Protein AF-0000000080715438 (afdb_homodimer)

Secondary structure (DSSP, 8-state):
---------------HHHHHHHHHHHHHHTT----TTGGG--GGG--EEEEEEEEGGG---HHHHHHHHHHHHHHHHHHHHHH-HHHHHHHHHTT--EEEEEES-HHHHHHHHHHHHHTT--EEEEE--SSSSSPTT-EEEEEEEEEEGGGGTTTTTTSEE-/---------------HHHHHHHHHHHHHHTT----TTGGG--GGG--EEEEEEEEGGG---HHHHHHHHHHHHHHHHHHHHHH-HHHHHHHHHTT--EEEEEES-HHHHHHHHHHHHHTT--EEEEE--SSSSSPTT-EEEEEEEEEEGGGGTTTTTTSEE-

Structure (mmCIF, N/CA/C/O backbone):
data_AF-0000000080715438-model_v1
#
loop_
_entity.id
_entity.type
_entity.pdbx_description
1 polymer 'peptidyl-tRNA hydrolase'
#
loop_
_atom_site.group_PDB
_atom_site.id
_atom_site.type_symbol
_atom_site.label_atom_id
_atom_site.label_alt_id
_atom_site.label_comp_id
_atom_site.label_asym_id
_atom_site.label_entity_id
_atom_site.label_seq_id
_atom_site.pdbx_PDB_ins_code
_atom_site.Cartn_x
_atom_site.Cartn_y
_atom_site.Cartn_z
_atom_site.occupancy
_atom_site.B_iso_or_equiv
_atom_site.auth_seq_id
_atom_site.auth_comp_id
_atom_site.auth_asym_id
_atom_site.auth_atom_id
_atom_site.pdbx_PDB_model_num
ATOM 1 N N . MET A 1 1 ? -55.75 -12.586 24.75 1 29.94 1 MET A N 1
ATOM 2 C CA . MET A 1 1 ? -54.656 -11.672 25.047 1 29.94 1 MET A CA 1
ATOM 3 C C . MET A 1 1 ? -53.312 -12.227 24.516 1 29.94 1 MET A C 1
ATOM 5 O O . MET A 1 1 ? -52.719 -13.086 25.156 1 29.94 1 MET A O 1
ATOM 9 N N . HIS A 1 2 ? -53.156 -12.477 23.172 1 33.38 2 HIS A N 1
ATOM 10 C CA . HIS A 1 2 ? -52.156 -13.148 22.359 1 33.38 2 HIS A CA 1
ATOM 11 C C . HIS A 1 2 ? -50.844 -12.367 22.359 1 33.38 2 HIS A C 1
ATOM 13 O O . HIS A 1 2 ? -50.812 -11.203 21.969 1 33.38 2 HIS A O 1
ATOM 19 N N . TRP A 1 3 ? -49.906 -12.664 23.359 1 32.22 3 TRP A N 1
ATOM 20 C CA . TRP A 1 3 ? -48.594 -12.117 23.609 1 32.22 3 TRP A CA 1
ATOM 21 C C . TRP A 1 3 ? -47.656 -12.352 22.422 1 32.22 3 TRP A C 1
ATOM 23 O O . TRP A 1 3 ? -47.406 -13.5 22.031 1 32.22 3 TRP A O 1
ATOM 33 N N . LEU A 1 4 ? -47.688 -11.477 21.391 1 32.38 4 LEU A N 1
ATOM 34 C CA . LEU A 1 4 ? -46.75 -11.453 20.266 1 32.38 4 LEU A CA 1
ATOM 35 C C . LEU A 1 4 ? -45.312 -11.406 20.75 1 32.38 4 LEU A C 1
ATOM 37 O O . LEU A 1 4 ? -44.906 -10.461 21.438 1 32.38 4 LEU A O 1
ATOM 41 N N . SER A 1 5 ? -44.625 -12.594 20.938 1 29.14 5 SER A N 1
ATOM 42 C CA . SER A 1 5 ? -43.25 -12.836 21.312 1 29.14 5 SER A CA 1
ATOM 43 C C . SER A 1 5 ? -42.281 -12.211 20.312 1 29.14 5 SER A C 1
ATOM 45 O O . SER A 1 5 ? -42.344 -12.508 19.125 1 29.14 5 SER A O 1
ATOM 47 N N . SER A 1 6 ? -41.906 -10.953 20.5 1 30.92 6 SER A N 1
ATOM 48 C CA . SER A 1 6 ? -40.875 -10.195 19.766 1 30.92 6 SER A CA 1
ATOM 49 C C . SER A 1 6 ? -39.531 -10.914 19.766 1 30.92 6 SER A C 1
ATOM 51 O O . SER A 1 6 ? -38.938 -11.109 20.828 1 30.92 6 SER A O 1
ATOM 53 N N . ARG A 1 7 ? -39.344 -11.938 18.953 1 31.66 7 ARG A N 1
ATOM 54 C CA . ARG A 1 7 ? -38.062 -12.609 18.734 1 31.66 7 ARG A CA 1
ATOM 55 C C . ARG A 1 7 ? -36.969 -11.602 18.422 1 31.66 7 ARG A C 1
ATOM 57 O O . ARG A 1 7 ? -37 -10.938 17.391 1 31.66 7 ARG A O 1
ATOM 64 N N . ARG A 1 8 ? -36.156 -11.109 19.438 1 27.83 8 ARG A N 1
ATOM 65 C CA . ARG A 1 8 ? -34.906 -10.375 19.359 1 27.83 8 ARG A CA 1
ATOM 66 C C . ARG A 1 8 ? -33.875 -11.125 18.516 1 27.83 8 ARG A C 1
ATOM 68 O O . ARG A 1 8 ? -33.5 -12.25 18.844 1 27.83 8 ARG A O 1
ATOM 75 N N . ARG A 1 9 ? -33.781 -10.852 17.25 1 27.91 9 ARG A N 1
ATOM 76 C CA . ARG A 1 9 ? -32.75 -11.352 16.359 1 27.91 9 ARG A CA 1
ATOM 77 C C . ARG A 1 9 ? -31.359 -11.195 17.016 1 27.91 9 ARG A C 1
ATOM 79 O O . ARG A 1 9 ? -30.906 -10.078 17.266 1 27.91 9 ARG A O 1
ATOM 86 N N . ARG A 1 10 ? -30.781 -12.219 17.688 1 28.59 10 ARG A N 1
ATOM 87 C CA . ARG A 1 10 ? -29.453 -12.391 18.281 1 28.59 10 ARG A CA 1
ATOM 88 C C . ARG A 1 10 ? -28.375 -11.977 17.297 1 28.59 10 ARG A C 1
ATOM 90 O O . ARG A 1 10 ? -28.312 -12.484 16.172 1 28.59 10 ARG A O 1
ATOM 97 N N . ARG A 1 11 ? -27.75 -10.844 17.562 1 35.19 11 ARG A N 1
ATOM 98 C CA . ARG A 1 11 ? -26.547 -10.383 16.875 1 35.19 11 ARG A CA 1
ATOM 99 C C . ARG A 1 11 ? -25.531 -11.508 16.734 1 35.19 11 ARG A C 1
ATOM 101 O O . ARG A 1 11 ? -25.172 -12.156 17.719 1 35.19 11 ARG A O 1
ATOM 108 N N . GLU A 1 12 ? -25.375 -12.156 15.641 1 31.77 12 GLU A N 1
ATOM 109 C CA . GLU A 1 12 ? -24.391 -13.219 15.398 1 31.77 12 GLU A CA 1
ATOM 110 C C . GLU A 1 12 ? -23.031 -12.844 15.969 1 31.77 12 GLU A C 1
ATOM 112 O O . GLU A 1 12 ? -22.609 -11.688 15.906 1 31.77 12 GLU A O 1
ATOM 117 N N . PRO A 1 13 ? -22.359 -13.656 16.828 1 32.81 13 PRO A N 1
ATOM 118 C CA . PRO A 1 13 ? -21.047 -13.453 17.438 1 32.81 13 PRO A CA 1
ATOM 119 C C . PRO A 1 13 ? -19.969 -13.125 16.422 1 32.81 13 PRO A C 1
ATOM 121 O O . PRO A 1 13 ? -19.797 -13.852 15.445 1 32.81 13 PRO A O 1
ATOM 124 N N . VAL A 1 14 ? -19.609 -11.906 16.281 1 38.59 14 VAL A N 1
ATOM 125 C CA . VAL A 1 14 ? -18.406 -11.5 15.57 1 38.59 14 VAL A CA 1
ATOM 126 C C . VAL A 1 14 ? -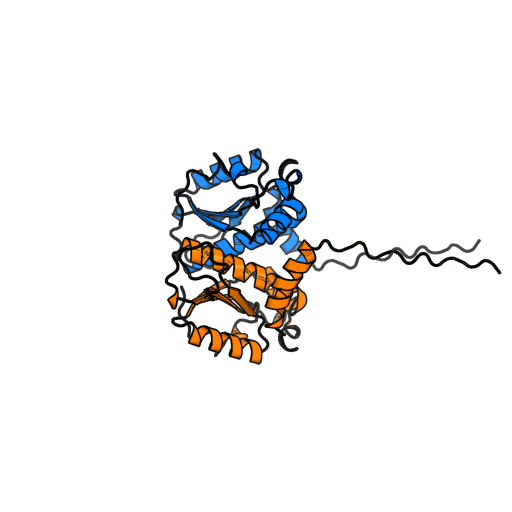17.219 -12.352 16.031 1 38.59 14 VAL A C 1
ATOM 128 O O . VAL A 1 14 ? -17 -12.523 17.219 1 38.59 14 VAL A O 1
ATOM 131 N N . SER A 1 15 ? -16.766 -13.141 15.164 1 36.66 15 SER A N 1
ATOM 132 C CA . SER A 1 15 ? -15.711 -14.07 15.57 1 36.66 15 SER A CA 1
ATOM 133 C C . SER A 1 15 ? -14.586 -13.336 16.281 1 36.66 15 SER A C 1
ATOM 135 O O . SER A 1 15 ? -14.375 -12.141 16.078 1 36.66 15 SER A O 1
ATOM 137 N N . ARG A 1 16 ? -13.906 -13.914 17.281 1 38.22 16 ARG A N 1
ATOM 138 C CA . ARG A 1 16 ? -12.828 -13.445 18.141 1 38.22 16 ARG A CA 1
ATOM 139 C C . ARG A 1 16 ? -11.75 -12.734 17.328 1 38.22 16 ARG A C 1
ATOM 141 O O . ARG A 1 16 ? -11.195 -11.719 17.781 1 38.22 16 ARG A O 1
ATOM 148 N N . GLY A 1 17 ? -11.336 -13.352 16.25 1 35.72 17 GLY A N 1
ATOM 149 C CA . GLY A 1 17 ? -10.336 -12.812 15.359 1 35.72 17 GLY A CA 1
ATOM 150 C C . GLY A 1 17 ? -10.727 -11.469 14.766 1 35.72 17 GLY A C 1
ATOM 151 O O . GLY A 1 17 ? -9.867 -10.609 14.531 1 35.72 17 GLY A O 1
ATOM 152 N N . ASP A 1 18 ? -11.977 -11.297 14.453 1 41.12 18 ASP A N 1
ATOM 153 C CA . ASP A 1 18 ? -12.484 -9.992 14.047 1 41.12 18 ASP A CA 1
ATOM 154 C C . ASP A 1 18 ? -12.312 -8.961 15.164 1 41.12 18 ASP A C 1
ATOM 156 O O . ASP A 1 18 ? -12.055 -7.785 14.906 1 41.12 18 ASP A O 1
ATOM 160 N N . ALA A 1 19 ? -12.445 -9.516 16.328 1 42.78 19 ALA A N 1
ATOM 161 C CA . ALA A 1 19 ? -12.367 -8.672 17.516 1 42.78 19 ALA A CA 1
ATOM 162 C C . ALA A 1 19 ? -10.938 -8.188 17.75 1 42.78 19 ALA A C 1
ATOM 164 O O . ALA A 1 19 ? -10.711 -7.016 18.062 1 42.78 19 ALA A O 1
ATOM 165 N N . GLU A 1 20 ? -10.078 -9.094 17.641 1 39.47 20 GLU A N 1
ATOM 166 C CA . GLU A 1 20 ? -8.688 -8.758 17.906 1 39.47 20 GLU A CA 1
ATOM 167 C C . GLU A 1 20 ? -8.109 -7.867 16.812 1 39.47 20 GLU A C 1
ATOM 169 O O . GLU A 1 20 ? -7.336 -6.953 17.078 1 39.47 20 GLU A O 1
ATOM 174 N N . PHE A 1 21 ? -8.32 -8.211 15.641 1 40.84 21 PHE A N 1
ATOM 175 C CA . PHE A 1 21 ? -7.969 -7.332 14.523 1 40.84 21 PHE A CA 1
ATOM 176 C C . PHE A 1 21 ? -8.656 -5.98 14.672 1 40.84 21 PHE A C 1
ATOM 178 O O . PHE A 1 21 ? -8.039 -4.938 14.453 1 40.84 21 PHE A O 1
ATOM 185 N N . GLU A 1 22 ? -9.859 -5.977 14.953 1 43.41 22 GLU A N 1
ATOM 186 C CA . GLU A 1 22 ? -10.547 -4.75 15.344 1 43.41 22 GLU A CA 1
ATOM 187 C C . GLU A 1 22 ? -9.852 -4.074 16.516 1 43.41 22 GLU A C 1
ATOM 189 O O . GLU A 1 22 ? -9.75 -2.846 16.562 1 43.41 22 GLU A O 1
ATOM 194 N N . GLU A 1 23 ? -9.438 -4.926 17.344 1 43.34 23 GLU A N 1
ATOM 195 C CA . GLU A 1 23 ? -8.781 -4.363 18.531 1 43.34 23 GLU A CA 1
ATOM 196 C C . GLU A 1 23 ? -7.426 -3.764 18.172 1 43.34 23 GLU A C 1
ATOM 198 O O . GLU A 1 23 ? -7.059 -2.699 18.672 1 43.34 23 GLU A O 1
ATOM 203 N N . GLU A 1 24 ? -6.609 -4.559 17.5 1 43.91 24 GLU A N 1
ATOM 204 C CA . GLU A 1 24 ? -5.324 -4.008 17.094 1 43.91 24 GLU A CA 1
ATOM 205 C C . GLU A 1 24 ? -5.508 -2.797 16.172 1 43.91 24 GLU A C 1
ATOM 207 O O . GLU A 1 24 ? -4.777 -1.812 16.281 1 43.91 24 GLU A O 1
ATOM 212 N N . PHE A 1 25 ? -6.383 -3.029 15.242 1 46.03 25 PHE A N 1
ATOM 213 C CA . PHE A 1 25 ? -6.824 -1.857 14.5 1 46.03 25 PHE A CA 1
ATOM 214 C C . PHE A 1 25 ? -7.426 -0.816 15.43 1 46.03 25 PHE A C 1
ATOM 216 O O . PHE A 1 25 ? -7.223 0.385 15.242 1 46.03 25 PHE A O 1
ATOM 223 N N . GLU A 1 26 ? -8.266 -1.214 16.234 1 43.88 26 GLU A N 1
ATOM 224 C CA . GLU A 1 26 ? -8.852 -0.304 17.203 1 43.88 26 GLU A CA 1
ATOM 225 C C . GLU A 1 26 ? -7.766 0.406 18.016 1 43.88 26 GLU A C 1
ATOM 227 O O . GLU A 1 26 ? -7.875 1.602 18.297 1 43.88 26 GLU A O 1
ATOM 232 N N . GLU A 1 27 ? -6.973 -0.318 18.531 1 42.47 27 GLU A N 1
ATOM 233 C CA . GLU A 1 27 ? -5.895 0.29 19.312 1 42.47 27 GLU A CA 1
ATOM 234 C C . GLU A 1 27 ? -5.035 1.203 18.438 1 42.47 27 GLU A C 1
ATOM 236 O O . GLU A 1 27 ? -4.633 2.283 18.875 1 42.47 27 GLU A O 1
ATOM 241 N N . GLU A 1 28 ? -4.715 0.763 17.328 1 45.31 28 GLU A N 1
ATOM 242 C CA . GLU A 1 28 ? -3.998 1.602 16.375 1 45.31 28 GLU A CA 1
ATOM 243 C C . GLU A 1 28 ? -4.852 2.787 15.93 1 45.31 28 GLU A C 1
ATOM 245 O O . GLU A 1 28 ? -4.328 3.871 15.664 1 45.31 28 GLU A O 1
ATOM 250 N N . GLU A 1 29 ? -6.145 2.59 15.719 1 43.56 29 GLU A N 1
ATOM 251 C CA . GLU A 1 29 ? -7.133 3.635 15.477 1 43.56 29 GLU A CA 1
ATOM 252 C C . GLU A 1 29 ? -7.121 4.68 16.578 1 43.56 29 GLU A C 1
ATOM 254 O O . GLU A 1 29 ? -7.539 5.82 16.375 1 43.56 29 GLU A O 1
ATOM 259 N N . ARG A 1 30 ? -7.062 4.234 17.766 1 40.97 30 ARG A N 1
ATOM 260 C CA . ARG A 1 30 ? -7.191 5.258 18.797 1 40.97 30 ARG A CA 1
ATOM 261 C C . ARG A 1 30 ? -6.32 6.469 18.484 1 40.97 30 ARG A C 1
ATOM 263 O O . ARG A 1 30 ? -6.52 7.547 19.047 1 40.97 30 ARG A O 1
ATOM 270 N N . ALA A 1 31 ? -5.211 6.219 18.016 1 42.12 31 ALA A N 1
ATOM 271 C CA . ALA A 1 31 ? -4.461 7.469 17.969 1 42.12 31 ALA A CA 1
ATOM 272 C C . ALA A 1 31 ? -5.168 8.492 17.078 1 42.12 31 ALA A C 1
ATOM 274 O O . ALA A 1 31 ? -4.992 9.703 17.266 1 42.12 31 ALA A O 1
ATOM 275 N N . LEU A 1 32 ? -5.719 8.141 15.898 1 47.38 32 LEU A N 1
ATOM 276 C CA . LEU A 1 32 ? -6.051 9.195 14.953 1 47.38 32 LEU A CA 1
ATOM 277 C C . LEU A 1 32 ? -7.418 9.789 15.258 1 47.38 32 LEU A C 1
ATOM 279 O O . LEU A 1 32 ? -8.445 9.266 14.82 1 47.38 32 LEU A O 1
ATOM 283 N N . GLN A 1 33 ? -7.758 9.906 16.406 1 43.19 33 GLN A N 1
ATOM 284 C CA . GLN A 1 33 ? -8.961 10.703 16.625 1 43.19 33 GLN A CA 1
ATOM 285 C C . GLN A 1 33 ? -8.953 11.961 15.758 1 43.19 33 GLN A C 1
ATOM 287 O O . GLN A 1 33 ? -8.148 12.867 15.984 1 43.19 33 GLN A O 1
ATOM 292 N N . SER A 1 34 ? -9.109 11.672 14.328 1 46.88 34 SER A N 1
ATOM 293 C CA . SER A 1 34 ? -9.383 12.867 13.539 1 46.88 34 SER A CA 1
ATOM 294 C C . SER A 1 34 ? -10.266 13.844 14.297 1 46.88 34 SER A C 1
ATOM 296 O O . SER A 1 34 ? -11.273 13.445 14.891 1 46.88 34 SER A O 1
ATOM 298 N N . ASN A 1 35 ? -9.766 14.695 14.789 1 49.28 35 ASN A N 1
ATOM 299 C CA . ASN A 1 35 ? -10.617 15.828 15.148 1 49.28 35 ASN A CA 1
ATOM 300 C C . ASN A 1 35 ? -11.5 16.25 13.969 1 49.28 35 ASN A C 1
ATOM 302 O O . ASN A 1 35 ? -11.211 15.914 12.82 1 49.28 35 ASN A O 1
ATOM 306 N N . GLY A 1 36 ? -12.727 16.703 14.148 1 57.5 36 GLY A N 1
ATOM 307 C CA . GLY A 1 36 ? -13.797 17.234 13.32 1 57.5 36 GLY A CA 1
ATOM 308 C C . GLY A 1 36 ? -13.289 17.891 12.047 1 57.5 36 GLY A C 1
ATOM 309 O O . GLY A 1 36 ? -14.055 18.125 11.109 1 57.5 36 GLY A O 1
ATOM 310 N N . GLY A 1 37 ? -11.922 18.078 11.844 1 68.75 37 GLY A N 1
ATOM 311 C CA . GLY A 1 37 ? -11.508 18.89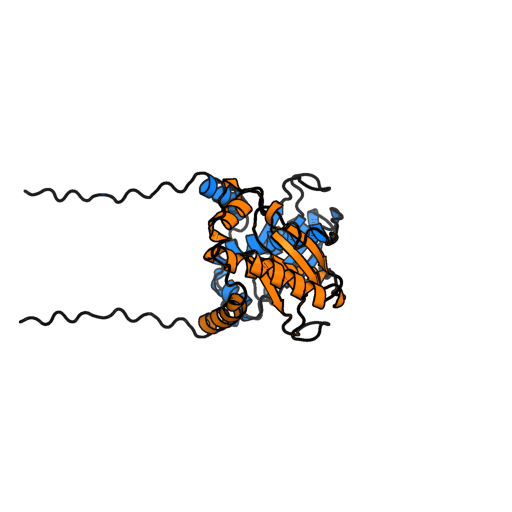1 10.719 1 68.75 37 GLY A CA 1
ATOM 312 C C . GLY A 1 37 ? -11.422 18.109 9.422 1 68.75 37 GLY A C 1
ATOM 313 O O . GLY A 1 37 ? -11.812 18.609 8.359 1 68.75 37 GLY A O 1
ATOM 314 N N . ALA A 1 38 ? -11.078 16.797 9.422 1 77.06 38 ALA A N 1
ATOM 315 C CA . ALA A 1 38 ? -10.883 16.016 8.195 1 77.06 38 ALA A CA 1
ATOM 316 C C . ALA A 1 38 ? -12.219 15.719 7.52 1 77.06 38 ALA A C 1
ATOM 318 O O . ALA A 1 38 ? -12.281 15.586 6.293 1 77.06 38 ALA A O 1
ATOM 319 N N . ARG A 1 39 ? -13.164 15.688 8.289 1 80.25 39 ARG A N 1
ATOM 320 C CA . ARG A 1 39 ? -14.492 15.367 7.758 1 80.25 39 ARG A CA 1
ATOM 321 C C . ARG A 1 39 ? -15.062 16.547 6.977 1 80.25 39 ARG A C 1
ATOM 323 O O . ARG A 1 39 ? -16.016 16.391 6.211 1 80.25 39 ARG A O 1
ATOM 330 N N . ALA A 1 40 ? -14.422 17.609 7.262 1 83.19 40 ALA A N 1
ATOM 331 C CA . ALA A 1 40 ? -14.953 18.828 6.652 1 83.19 40 ALA A CA 1
ATOM 332 C C . ALA A 1 40 ? -14.508 18.953 5.199 1 83.19 40 ALA A C 1
ATOM 334 O O . ALA A 1 40 ? -15.07 19.734 4.434 1 83.19 40 ALA A O 1
ATOM 335 N N . TRP A 1 41 ? -13.578 18.109 4.75 1 89.19 41 TRP A N 1
ATOM 336 C CA . TRP A 1 41 ? -13.055 18.234 3.393 1 89.19 41 TRP A CA 1
ATOM 337 C C . TRP A 1 41 ? -14.031 17.641 2.381 1 89.19 41 TRP A C 1
ATOM 339 O O . TRP A 1 41 ? -14.695 16.641 2.66 1 89.19 41 TRP A O 1
ATOM 349 N N . SER A 1 42 ? -14.156 18.406 1.313 1 87.19 42 SER A N 1
ATOM 350 C CA . SER A 1 42 ? -14.992 17.969 0.206 1 87.19 42 SER A CA 1
ATOM 351 C C . SER A 1 42 ? -14.172 17.75 -1.06 1 87.19 42 SER A C 1
ATOM 353 O O . SER A 1 42 ? -12.977 18.062 -1.092 1 87.19 42 SER A O 1
ATOM 355 N N . LEU A 1 43 ? -14.797 17.219 -2.084 1 88.56 43 LEU A N 1
ATOM 356 C CA . LEU A 1 43 ? -14.148 16.938 -3.361 1 88.56 43 LEU A CA 1
ATOM 357 C C . LEU A 1 43 ? -13.57 18.219 -3.961 1 88.56 43 LEU A C 1
ATOM 359 O O . LEU A 1 43 ? -12.531 18.172 -4.629 1 88.56 43 LEU A O 1
ATOM 363 N N . ASP A 1 44 ? -14.141 19.344 -3.607 1 90.31 44 ASP A N 1
ATOM 364 C CA . ASP A 1 44 ? -13.742 20.641 -4.176 1 90.31 44 ASP A CA 1
ATOM 365 C C . ASP A 1 44 ? -12.43 21.125 -3.574 1 90.31 44 ASP A C 1
ATOM 367 O O . ASP A 1 44 ? -11.789 22.031 -4.113 1 90.31 44 ASP A O 1
ATOM 371 N N . ASP A 1 45 ? -12.031 20.5 -2.545 1 93.44 45 ASP A N 1
ATOM 372 C CA . ASP A 1 45 ? -10.82 20.938 -1.854 1 93.44 45 ASP A CA 1
ATOM 373 C C . ASP A 1 45 ? -9.578 20.344 -2.51 1 93.44 45 ASP A C 1
ATOM 375 O O . ASP A 1 45 ? -8.445 20.719 -2.168 1 93.44 45 ASP A O 1
ATOM 379 N N . GLY A 1 46 ? -9.773 19.5 -3.535 1 92.5 46 GLY A N 1
ATOM 380 C CA . GLY A 1 46 ? -8.648 18.812 -4.156 1 92.5 46 GLY A CA 1
ATOM 381 C C . GLY A 1 46 ? -7.723 19.75 -4.91 1 92.5 46 GLY A C 1
ATOM 382 O O . GLY A 1 46 ? -7.961 20.953 -4.965 1 92.5 46 GLY A O 1
ATOM 383 N N . PRO A 1 47 ? -6.641 19.203 -5.297 1 95.62 47 PRO A N 1
ATOM 384 C CA . PRO A 1 47 ? -6.27 17.797 -5.344 1 95.62 47 PRO A CA 1
ATOM 385 C C . PRO A 1 47 ? -5.863 17.25 -3.979 1 95.62 47 PRO A C 1
ATOM 387 O O . PRO A 1 47 ? -5.496 18.016 -3.086 1 95.62 47 PRO A O 1
ATOM 390 N N . PHE A 1 48 ? -5.988 15.961 -3.766 1 96.88 48 PHE A N 1
ATOM 391 C CA . PHE A 1 48 ? -5.68 15.266 -2.523 1 96.88 48 PHE A CA 1
ATOM 392 C C . PHE A 1 48 ? -4.422 14.422 -2.678 1 96.88 48 PHE A C 1
ATOM 394 O O . PHE A 1 48 ? -4.09 13.992 -3.785 1 96.88 48 PHE A O 1
ATOM 401 N N . LYS A 1 49 ? -3.74 14.234 -1.604 1 97.44 49 LYS A N 1
ATOM 402 C CA . LYS A 1 49 ? -2.623 13.289 -1.618 1 97.44 49 LYS A CA 1
ATOM 403 C C . LYS A 1 49 ? -2.49 12.578 -0.277 1 97.44 49 LYS A C 1
ATOM 405 O O . LYS A 1 49 ? -3.074 13 0.721 1 97.44 49 LYS A O 1
ATOM 410 N N . LEU A 1 50 ? -1.868 11.445 -0.327 1 97.75 50 LEU A N 1
ATOM 411 C CA . LEU A 1 50 ? -1.417 10.688 0.834 1 97.75 50 LEU A CA 1
ATOM 412 C C . LEU A 1 50 ? 0.1 10.75 0.969 1 97.75 50 LEU A C 1
ATOM 414 O O . LEU A 1 50 ? 0.821 10.625 -0.024 1 97.75 50 LEU A O 1
ATOM 418 N N . VAL A 1 51 ? 0.672 11.016 2.123 1 98.5 51 VAL A N 1
ATOM 419 C CA . VAL A 1 51 ? 2.109 11.133 2.352 1 98.5 51 VAL A CA 1
ATOM 420 C C . VAL A 1 51 ? 2.592 9.977 3.223 1 98.5 51 VAL A C 1
ATOM 422 O O . VAL A 1 51 ? 2.043 9.734 4.297 1 98.5 51 VAL A O 1
ATOM 425 N N . LEU A 1 52 ? 3.559 9.258 2.738 1 98.62 52 LEU A N 1
ATOM 426 C CA . LEU A 1 52 ? 4.211 8.18 3.471 1 98.62 52 LEU A CA 1
ATOM 427 C C . LEU A 1 52 ? 5.578 8.625 3.988 1 98.62 52 LEU A C 1
ATOM 429 O O . LEU A 1 52 ? 6.5 8.844 3.203 1 98.62 52 LEU A O 1
ATOM 433 N N . ILE A 1 53 ? 5.703 8.781 5.258 1 98.75 53 ILE A N 1
ATOM 434 C CA . ILE A 1 53 ? 6.914 9.281 5.895 1 98.75 53 ILE A CA 1
ATOM 435 C C . ILE A 1 53 ? 7.711 8.117 6.48 1 98.75 53 ILE A C 1
ATOM 437 O O . ILE A 1 53 ? 7.285 7.492 7.457 1 98.75 53 ILE A O 1
ATOM 441 N N . VAL A 1 54 ? 8.844 7.867 5.938 1 98.25 54 VAL A N 1
ATOM 442 C CA . VAL A 1 54 ? 9.633 6.691 6.285 1 98.25 54 VAL A CA 1
ATOM 443 C C . VAL A 1 54 ? 10.688 7.066 7.324 1 98.25 54 VAL A C 1
ATOM 445 O O . VAL A 1 54 ? 11.445 8.023 7.141 1 98.25 54 VAL A O 1
ATOM 448 N N . ASN A 1 55 ? 10.773 6.309 8.438 1 97.62 55 ASN A N 1
ATOM 449 C CA . ASN A 1 55 ? 11.789 6.453 9.477 1 97.62 55 ASN A CA 1
ATOM 450 C C . ASN A 1 55 ? 13.148 5.969 9 1 97.62 55 ASN A C 1
ATOM 452 O O . ASN A 1 55 ? 13.43 4.77 9.016 1 97.62 55 ASN A O 1
ATOM 456 N N . MET A 1 56 ? 14 6.883 8.68 1 97.25 56 MET A N 1
ATOM 457 C CA . MET A 1 56 ? 15.281 6.559 8.055 1 97.25 56 MET A CA 1
ATOM 458 C C . MET A 1 56 ? 16.281 6.07 9.102 1 97.25 56 MET A C 1
ATOM 460 O O . MET A 1 56 ? 17.328 5.512 8.75 1 97.25 56 MET A O 1
ATOM 464 N N . GLN A 1 57 ? 15.945 6.258 10.328 1 95.5 57 GLN A N 1
ATOM 465 C CA . GLN A 1 57 ? 16.844 5.793 11.391 1 95.5 57 GLN A CA 1
ATOM 466 C C . GLN A 1 57 ? 16.938 4.27 11.391 1 95.5 57 GLN A C 1
ATOM 468 O O . GLN A 1 57 ? 17.938 3.711 11.852 1 95.5 57 GLN A O 1
ATOM 473 N N . LEU A 1 58 ? 16 3.592 10.875 1 93.94 58 LEU A N 1
ATOM 474 C CA . LEU A 1 58 ? 15.922 2.137 10.945 1 93.94 58 LEU A CA 1
ATOM 475 C C . LEU A 1 58 ? 16.719 1.495 9.812 1 93.94 58 LEU A C 1
ATOM 477 O O . LEU A 1 58 ? 16.938 0.282 9.812 1 93.94 58 LEU A O 1
ATOM 481 N N . LYS A 1 59 ? 17.141 2.24 8.828 1 93.06 59 LYS A N 1
ATOM 482 C CA . LYS A 1 59 ? 17.938 1.773 7.703 1 93.06 59 LYS A CA 1
ATOM 483 C C . LYS A 1 59 ? 17.328 0.536 7.055 1 93.06 59 LYS A C 1
ATOM 485 O O . LYS A 1 59 ? 18.016 -0.466 6.844 1 93.06 59 LYS A O 1
ATOM 490 N N . MET A 1 60 ? 16.062 0.658 6.816 1 92.56 60 MET A N 1
ATOM 491 C CA . MET A 1 60 ? 15.344 -0.462 6.207 1 92.56 60 MET A CA 1
ATOM 492 C C . MET A 1 60 ? 15.781 -0.661 4.758 1 92.56 60 MET A C 1
ATOM 494 O O . MET A 1 60 ? 16.031 0.311 4.039 1 92.56 60 MET A O 1
ATOM 498 N N . GLY A 1 61 ? 15.852 -1.925 4.359 1 91.94 61 GLY A N 1
ATOM 499 C CA . GLY A 1 61 ? 16.078 -2.213 2.951 1 91.94 61 GLY A CA 1
ATOM 500 C C . GLY A 1 61 ? 14.898 -1.823 2.072 1 91.94 61 GLY A C 1
ATOM 501 O O . GLY A 1 61 ? 13.805 -1.541 2.572 1 91.94 61 GLY A O 1
ATOM 502 N N . LYS A 1 62 ? 15.07 -1.799 0.825 1 93.62 62 LYS A N 1
ATOM 503 C CA . LYS A 1 62 ? 14.086 -1.326 -0.136 1 93.62 62 LYS A CA 1
ATOM 504 C C . LYS A 1 62 ? 12.789 -2.133 -0.036 1 93.62 62 LYS A C 1
ATOM 506 O O . LYS A 1 62 ? 11.703 -1.562 0.055 1 93.62 62 LYS A O 1
ATOM 511 N N . GLY A 1 63 ? 12.898 -3.443 -0.042 1 93.56 63 GLY A N 1
ATOM 512 C CA . GLY A 1 63 ? 11.719 -4.293 0.03 1 93.56 63 GLY A CA 1
ATOM 513 C C . GLY A 1 63 ? 10.906 -4.086 1.298 1 93.56 63 GLY A C 1
ATOM 514 O O . GLY A 1 63 ? 9.68 -4.082 1.261 1 93.56 63 GLY A O 1
ATOM 515 N N . LYS A 1 64 ? 11.57 -3.902 2.352 1 91.88 64 LYS A N 1
ATOM 516 C CA . LYS A 1 64 ? 10.891 -3.699 3.625 1 91.88 64 LYS A CA 1
ATOM 517 C C . LYS A 1 64 ? 10.219 -2.33 3.678 1 91.88 64 LYS A C 1
ATOM 519 O O . LYS A 1 64 ? 9.125 -2.189 4.227 1 91.88 64 LYS A O 1
ATOM 524 N N . VAL A 1 65 ? 10.914 -1.302 3.176 1 94.75 65 VAL A N 1
ATOM 525 C CA . VAL A 1 65 ? 10.297 0.017 3.084 1 94.75 65 VAL A CA 1
ATOM 526 C C . VAL A 1 65 ? 8.984 -0.08 2.307 1 94.75 65 VAL A C 1
ATOM 528 O O . VAL A 1 65 ? 7.957 0.439 2.746 1 94.75 65 VAL A O 1
ATOM 531 N N . VAL A 1 66 ? 9.055 -0.792 1.227 1 96.12 66 VAL A N 1
ATOM 532 C CA . VAL A 1 66 ? 7.867 -0.958 0.392 1 96.12 66 VAL A CA 1
ATOM 533 C C . VAL A 1 66 ? 6.77 -1.653 1.189 1 96.12 66 VAL A C 1
ATOM 535 O O . VAL A 1 66 ? 5.633 -1.176 1.238 1 96.12 66 VAL A O 1
ATOM 538 N N . ALA A 1 67 ? 7.094 -2.725 1.841 1 94.69 67 ALA A N 1
ATOM 539 C CA . ALA A 1 67 ? 6.117 -3.506 2.598 1 94.69 67 ALA A CA 1
ATOM 540 C C . ALA A 1 67 ? 5.473 -2.664 3.693 1 94.69 67 ALA A C 1
ATOM 542 O O . ALA A 1 67 ? 4.254 -2.699 3.875 1 94.69 67 ALA A O 1
ATOM 543 N N . GLN A 1 68 ? 6.312 -1.918 4.375 1 94.75 68 GLN A N 1
ATOM 544 C CA . GLN A 1 68 ? 5.805 -1.108 5.477 1 94.75 68 GLN A CA 1
ATOM 545 C C . GLN A 1 68 ? 4.969 0.06 4.965 1 94.75 68 GLN A C 1
ATOM 547 O O . GLN A 1 68 ? 3.982 0.447 5.59 1 94.75 68 GLN A O 1
ATOM 552 N N . CYS A 1 69 ? 5.352 0.637 3.844 1 97 69 CYS A N 1
ATOM 553 C CA . CYS A 1 69 ? 4.543 1.695 3.246 1 97 69 CYS A CA 1
ATOM 554 C C . CYS A 1 69 ? 3.189 1.159 2.795 1 97 69 CYS A C 1
ATOM 556 O O . CYS A 1 69 ? 2.172 1.839 2.932 1 97 69 CYS A O 1
ATOM 558 N N . CYS A 1 70 ? 3.191 -0.037 2.244 1 97 70 CYS A N 1
ATOM 559 C CA . CYS A 1 70 ? 1.933 -0.672 1.869 1 97 70 CYS A CA 1
ATOM 560 C C . CYS A 1 70 ? 1.062 -0.925 3.096 1 97 70 CYS A C 1
ATOM 562 O O . CYS A 1 70 ? -0.152 -0.72 3.053 1 97 70 CYS A O 1
ATOM 564 N N . HIS A 1 71 ? 1.688 -1.343 4.16 1 95.94 71 HIS A N 1
ATOM 565 C CA . HIS A 1 71 ? 0.967 -1.515 5.418 1 95.94 71 HIS A CA 1
ATOM 566 C C . HIS A 1 71 ? 0.355 -0.199 5.887 1 95.94 71 HIS A C 1
ATOM 568 O O . HIS A 1 71 ? -0.832 -0.144 6.215 1 95.94 71 HIS A O 1
ATOM 574 N N . ALA A 1 72 ? 1.17 0.807 5.871 1 96.69 72 ALA A N 1
ATOM 575 C CA . ALA A 1 72 ? 0.723 2.135 6.285 1 96.69 72 ALA A CA 1
ATOM 576 C C . ALA A 1 72 ? -0.432 2.621 5.418 1 96.69 72 ALA A C 1
ATOM 578 O O . ALA A 1 72 ? -1.392 3.211 5.922 1 96.69 72 ALA A O 1
ATOM 579 N N . THR A 1 73 ? -0.307 2.359 4.148 1 97.19 73 THR A N 1
ATOM 580 C CA . THR A 1 73 ? -1.333 2.779 3.203 1 97.19 73 THR A CA 1
ATOM 581 C C . THR A 1 73 ? -2.662 2.092 3.504 1 97.19 73 THR A C 1
ATOM 583 O O . THR A 1 73 ? -3.705 2.746 3.561 1 97.19 73 THR A O 1
ATOM 586 N N . LEU A 1 74 ? -2.674 0.801 3.754 1 96 74 LEU A N 1
ATOM 587 C CA . LEU A 1 74 ? -3.891 0.055 4.055 1 96 74 LEU A CA 1
ATOM 588 C C . LEU A 1 74 ? -4.504 0.523 5.371 1 96 74 LEU A C 1
ATOM 590 O O . LEU A 1 74 ? -5.715 0.728 5.461 1 96 74 LEU A O 1
ATOM 594 N N . GLY A 1 75 ? -3.678 0.672 6.367 1 94.69 75 GLY A N 1
ATOM 595 C CA . GLY A 1 75 ? -4.176 1.157 7.645 1 94.69 75 GLY A CA 1
ATOM 596 C C . GLY A 1 75 ? -4.812 2.531 7.555 1 94.69 75 GLY A C 1
ATOM 597 O O . GLY A 1 75 ? -5.918 2.744 8.062 1 94.69 75 GLY A O 1
ATOM 598 N N . ASN A 1 76 ? -4.086 3.391 6.91 1 95.62 76 ASN A N 1
ATOM 599 C CA . ASN A 1 76 ? -4.582 4.75 6.738 1 95.62 76 ASN A CA 1
ATOM 600 C C . ASN A 1 76 ? -5.883 4.777 5.941 1 95.62 76 ASN A C 1
ATOM 602 O O . ASN A 1 76 ? -6.793 5.543 6.258 1 95.62 76 ASN A O 1
ATOM 606 N N . TYR A 1 77 ? -5.969 3.953 4.957 1 95 77 TYR A N 1
ATOM 607 C CA . TYR A 1 77 ? -7.16 3.822 4.121 1 95 77 TYR A CA 1
ATOM 608 C C . TYR A 1 77 ? -8.375 3.451 4.961 1 95 77 TYR A C 1
ATOM 610 O O . TYR A 1 77 ? -9.43 4.078 4.844 1 95 77 TYR A O 1
ATOM 618 N N . ARG A 1 78 ? -8.25 2.545 5.77 1 93.38 78 ARG A N 1
ATOM 619 C CA . ARG A 1 78 ? -9.352 2.076 6.602 1 93.38 78 ARG A CA 1
ATOM 620 C C . ARG A 1 78 ? -9.82 3.166 7.559 1 93.38 78 ARG A C 1
ATOM 622 O O . ARG A 1 78 ? -11.023 3.365 7.746 1 93.38 78 ARG A O 1
ATOM 629 N N . ILE A 1 79 ? -8.859 3.836 8.141 1 93.62 79 ILE A N 1
ATOM 630 C CA . ILE A 1 79 ? -9.195 4.922 9.047 1 93.62 79 ILE A CA 1
ATOM 631 C C . ILE A 1 79 ? -9.914 6.035 8.289 1 93.62 79 ILE A C 1
ATOM 633 O O . ILE A 1 79 ? -10.906 6.582 8.766 1 93.62 79 ILE A O 1
ATOM 637 N N . SER A 1 80 ? -9.422 6.262 7.156 1 94.56 80 SER A N 1
ATOM 638 C CA . SER A 1 80 ? -9.969 7.348 6.348 1 94.56 80 SER A CA 1
ATOM 639 C C . SER A 1 80 ? -11.398 7.047 5.91 1 94.56 80 SER A C 1
ATOM 641 O O . SER A 1 80 ? -12.211 7.961 5.77 1 94.56 80 SER A O 1
ATOM 643 N N . GLU A 1 81 ? -11.695 5.797 5.621 1 92.75 81 GLU A N 1
ATOM 644 C CA . GLU A 1 81 ? -13.062 5.41 5.273 1 92.75 81 GLU A CA 1
ATOM 645 C C . GLU A 1 81 ? -14.055 5.879 6.336 1 92.75 81 GLU A C 1
ATOM 647 O O . GLU A 1 81 ? -15.172 6.277 6.008 1 92.75 81 GLU A O 1
ATOM 652 N N . ARG A 1 82 ? -13.625 5.895 7.551 1 90.81 82 ARG A N 1
ATOM 653 C CA . ARG A 1 82 ? -14.508 6.215 8.664 1 90.81 82 ARG A CA 1
ATOM 654 C C . ARG A 1 82 ? -14.445 7.699 9 1 90.81 82 ARG A C 1
ATOM 656 O O . ARG A 1 82 ? -15.469 8.305 9.344 1 90.81 82 ARG A O 1
ATOM 663 N N . HIS A 1 83 ? -13.297 8.32 8.828 1 90.5 83 HIS A N 1
ATOM 664 C CA . HIS A 1 83 ? -13.094 9.625 9.43 1 90.5 83 HIS A CA 1
ATOM 665 C C . HIS A 1 83 ? -13.102 10.727 8.375 1 90.5 83 HIS A C 1
ATOM 667 O O . HIS A 1 83 ? -13.383 11.891 8.695 1 90.5 83 HIS A O 1
ATOM 673 N N . CYS A 1 84 ? -12.805 10.43 7.211 1 92.62 84 CYS A N 1
ATOM 674 C CA . CYS A 1 84 ? -12.828 11.422 6.145 1 92.62 84 CYS A CA 1
ATOM 675 C C . CYS A 1 84 ? -13.219 10.789 4.812 1 92.62 84 CYS A C 1
ATOM 677 O O . CYS A 1 84 ? -12.484 10.898 3.83 1 92.62 84 CYS A O 1
ATOM 679 N N . PRO A 1 85 ? -14.43 10.289 4.73 1 93.5 85 PRO A N 1
ATOM 680 C CA . PRO A 1 85 ? -14.852 9.547 3.537 1 93.5 85 PRO A CA 1
ATOM 681 C C . PRO A 1 85 ? -14.891 10.414 2.285 1 93.5 85 PRO A C 1
ATOM 683 O O . PRO A 1 85 ? -14.617 9.93 1.183 1 93.5 85 PRO A O 1
ATOM 686 N N . SER A 1 86 ? -15.219 11.656 2.41 1 93.62 86 SER A N 1
ATOM 687 C CA . SER A 1 86 ? -15.289 12.531 1.244 1 93.62 86 SER A CA 1
ATOM 688 C C . SER A 1 86 ? -13.906 12.805 0.671 1 93.62 86 SER A C 1
ATOM 690 O O . SER A 1 86 ? -13.703 12.742 -0.544 1 93.62 86 SER A O 1
ATOM 692 N N . ALA A 1 87 ? -12.969 13.078 1.533 1 94.12 87 ALA A N 1
ATOM 693 C CA . ALA A 1 87 ? -11.586 13.273 1.094 1 94.12 87 ALA A CA 1
ATOM 694 C C . ALA A 1 87 ? -11.023 12 0.467 1 94.12 87 ALA A C 1
ATOM 696 O O . ALA A 1 87 ? -10.305 12.055 -0.534 1 94.12 87 ALA A O 1
ATOM 697 N N . LEU A 1 88 ? -11.336 10.867 1.103 1 95.81 88 LEU A N 1
ATOM 698 C CA . LEU A 1 88 ? -10.891 9.586 0.577 1 95.81 88 LEU A CA 1
ATOM 699 C C . LEU A 1 88 ? -11.422 9.359 -0.836 1 95.81 88 LEU A C 1
ATOM 701 O O . LEU A 1 88 ? -10.664 8.984 -1.732 1 95.81 88 LEU A O 1
ATOM 705 N N . ARG A 1 89 ? -12.672 9.656 -1.032 1 94.69 89 ARG A N 1
ATOM 706 C CA . ARG A 1 89 ? -13.273 9.508 -2.354 1 94.69 89 ARG A CA 1
ATOM 707 C C . ARG A 1 89 ? -12.625 10.453 -3.359 1 94.69 89 ARG A C 1
ATOM 709 O O . ARG A 1 89 ? -12.367 10.062 -4.5 1 94.69 89 ARG A O 1
ATOM 716 N N . GLY A 1 90 ? -12.484 11.648 -2.924 1 94.31 90 GLY A N 1
ATOM 717 C CA . GLY A 1 90 ? -11.789 12.594 -3.781 1 94.31 90 GLY A CA 1
ATOM 718 C C . GLY A 1 90 ? -10.398 12.133 -4.184 1 94.31 90 GLY A C 1
ATOM 719 O O . GLY A 1 90 ? -10.031 12.219 -5.355 1 94.31 90 GLY A O 1
ATOM 720 N N . TRP A 1 91 ? -9.648 11.648 -3.234 1 96.31 91 TRP A N 1
ATOM 721 C CA . TRP A 1 91 ? -8.305 11.133 -3.465 1 96.31 91 TRP A CA 1
ATOM 722 C C . TRP A 1 91 ? -8.328 9.969 -4.453 1 96.31 91 TRP A C 1
ATOM 724 O O . TRP A 1 91 ? -7.504 9.906 -5.367 1 96.31 91 TRP A O 1
ATOM 734 N N . GLU A 1 92 ? -9.25 9.094 -4.242 1 93.5 92 GLU A N 1
ATOM 735 C CA . GLU A 1 92 ? -9.383 7.945 -5.133 1 93.5 92 GLU A CA 1
ATOM 736 C C . GLU A 1 92 ? -9.734 8.383 -6.551 1 93.5 92 GLU A C 1
ATOM 738 O O . GLU A 1 92 ? -9.148 7.895 -7.52 1 93.5 92 GLU A O 1
ATOM 743 N N . HIS A 1 93 ? -10.547 9.359 -6.633 1 91.31 93 HIS A N 1
ATOM 744 C CA . HIS A 1 93 ? -11.031 9.828 -7.93 1 91.31 93 HIS A CA 1
ATOM 745 C C . HIS A 1 93 ? -9.953 10.625 -8.656 1 91.31 93 HIS A C 1
ATOM 747 O O . HIS A 1 93 ? -10 10.766 -9.883 1 91.31 93 HIS A O 1
ATOM 753 N N . MET A 1 94 ? -9.109 11.117 -7.891 1 91.31 94 MET A N 1
ATOM 754 C CA . MET A 1 94 ? -8.102 11.977 -8.492 1 91.31 94 MET A CA 1
ATOM 755 C C . MET A 1 94 ? -6.781 11.227 -8.664 1 91.31 94 MET A C 1
ATOM 757 O O . MET A 1 94 ? -5.707 11.836 -8.641 1 91.31 94 MET A O 1
ATOM 761 N N . GLY A 1 95 ? -6.805 9.883 -8.68 1 88.31 95 GLY A N 1
ATOM 762 C CA . GLY A 1 95 ? -5.652 9.086 -9.078 1 88.31 95 GLY A CA 1
ATOM 763 C C . GLY A 1 95 ? -4.867 8.547 -7.898 1 88.31 95 GLY A C 1
ATOM 764 O O . GLY A 1 95 ? -3.801 7.953 -8.078 1 88.31 95 GLY A O 1
ATOM 765 N N . GLN A 1 96 ? -5.297 8.797 -6.652 1 93.69 96 GLN A N 1
ATOM 766 C CA . GLN A 1 96 ? -4.684 8.242 -5.453 1 93.69 96 GLN A CA 1
ATOM 767 C C . GLN A 1 96 ? -3.227 8.672 -5.328 1 93.69 96 GLN A C 1
ATOM 769 O O . GLN A 1 96 ? -2.338 7.832 -5.16 1 93.69 96 GLN A O 1
ATOM 774 N N . ALA A 1 97 ? -3.049 9.984 -5.445 1 93.75 97 ALA A N 1
ATOM 775 C CA . ALA A 1 97 ? -1.684 10.5 -5.391 1 93.75 97 ALA A CA 1
ATOM 776 C C . ALA A 1 97 ? -1.024 10.164 -4.055 1 93.75 97 ALA A C 1
ATOM 778 O O . ALA A 1 97 ? -1.601 10.406 -2.992 1 93.75 97 ALA A O 1
ATOM 779 N N . LYS A 1 98 ? 0.163 9.508 -4.133 1 95 98 LYS A N 1
ATOM 780 C CA . LYS A 1 98 ? 0.973 9.188 -2.957 1 95 98 LYS A CA 1
ATOM 781 C C . LYS A 1 98 ? 2.414 9.656 -3.143 1 95 98 LYS A C 1
ATOM 783 O O . LYS A 1 98 ? 2.986 9.508 -4.223 1 95 98 LYS A O 1
ATOM 788 N N . ILE A 1 99 ? 2.973 10.203 -2.107 1 95.56 99 ILE A N 1
ATOM 789 C CA . ILE A 1 99 ? 4.395 10.531 -2.133 1 95.56 99 ILE A CA 1
ATOM 790 C C . ILE A 1 99 ? 5.09 9.898 -0.93 1 95.56 99 ILE A C 1
ATOM 792 O O . ILE A 1 99 ? 4.484 9.734 0.131 1 95.56 99 ILE A O 1
ATOM 796 N N . CYS A 1 100 ? 6.293 9.516 -1.127 1 97.19 100 CYS A N 1
ATOM 797 C CA . CYS A 1 100 ? 7.125 8.93 -0.082 1 97.19 100 CYS A CA 1
ATOM 798 C C . CYS A 1 100 ? 8.273 9.867 0.284 1 97.19 100 CYS A C 1
ATOM 800 O O . CYS A 1 100 ? 9.039 10.281 -0.585 1 97.19 100 CYS A O 1
ATOM 802 N N . VAL A 1 101 ? 8.352 10.227 1.565 1 98.38 101 VAL A N 1
ATOM 803 C CA . VAL A 1 101 ? 9.367 11.172 2.01 1 98.38 101 VAL A CA 1
ATOM 804 C C . VAL A 1 101 ? 10.195 10.555 3.137 1 98.38 101 VAL A C 1
ATOM 806 O O . VAL A 1 101 ? 9.781 9.57 3.744 1 98.38 101 VAL A O 1
ATOM 809 N N . LYS A 1 102 ? 11.359 11.125 3.389 1 98.25 102 LYS A N 1
ATOM 810 C CA . LYS A 1 102 ? 12.32 10.641 4.379 1 98.25 102 LYS A CA 1
ATOM 811 C C . LYS A 1 102 ? 12.234 11.445 5.668 1 98.25 102 LYS A C 1
ATOM 813 O O . LYS A 1 102 ? 12.281 12.68 5.641 1 98.25 102 LYS A O 1
ATOM 818 N N . CYS A 1 103 ? 12.086 10.789 6.73 1 98.38 103 CYS A N 1
ATOM 819 C CA . CYS A 1 103 ? 12.203 11.398 8.055 1 98.38 103 CYS A CA 1
ATOM 820 C C . CYS A 1 103 ? 13.477 10.922 8.75 1 98.38 103 CYS A C 1
ATOM 822 O O . CYS A 1 103 ? 13.594 9.742 9.102 1 98.38 103 CYS A O 1
ATOM 824 N N . PRO A 1 104 ? 14.398 11.789 8.992 1 97 104 PRO A N 1
ATOM 825 C CA . PRO A 1 104 ? 15.734 11.375 9.438 1 97 104 PRO A CA 1
ATOM 826 C C . PRO A 1 104 ? 15.711 10.719 10.812 1 97 104 PRO A C 1
ATOM 828 O O . PRO A 1 104 ? 16.5 9.812 11.078 1 97 104 PRO A O 1
ATOM 831 N N . THR A 1 105 ? 14.789 11.18 11.766 1 96.19 105 THR A N 1
ATOM 832 C CA . THR A 1 105 ? 14.82 10.656 13.125 1 96.19 105 THR A CA 1
ATOM 833 C C . THR A 1 105 ? 13.422 10.25 13.578 1 96.19 105 THR A C 1
ATOM 835 O O . THR A 1 105 ? 12.422 10.789 13.094 1 96.19 105 THR A O 1
ATOM 838 N N . GLU A 1 106 ? 13.398 9.328 14.492 1 95.06 106 GLU A N 1
ATOM 839 C CA . GLU A 1 106 ? 12.141 8.891 15.078 1 95.06 106 GLU A CA 1
ATOM 840 C C . GLU A 1 106 ? 11.469 10.016 15.859 1 95.06 106 GLU A C 1
ATOM 842 O O . GLU A 1 106 ? 10.242 10.133 15.867 1 95.06 106 GLU A O 1
ATOM 847 N N . THR A 1 107 ? 12.281 10.828 16.531 1 96.88 107 THR A N 1
ATOM 848 C CA . THR A 1 107 ? 11.758 11.969 17.266 1 96.88 107 THR A CA 1
ATOM 849 C C . THR A 1 107 ? 11 12.922 16.344 1 96.88 107 THR A C 1
ATOM 851 O O . THR A 1 107 ? 9.898 13.367 16.688 1 96.88 107 THR A O 1
ATOM 854 N N . GLU A 1 108 ? 11.602 13.18 15.203 1 97.5 108 GLU A N 1
ATOM 855 C CA . GLU A 1 108 ? 10.93 14.031 14.234 1 97.5 108 GLU A CA 1
ATOM 856 C C . GLU A 1 108 ? 9.633 13.391 13.742 1 97.5 108 GLU A C 1
ATOM 858 O O . GLU A 1 108 ? 8.641 14.086 13.5 1 97.5 108 GLU A O 1
ATOM 863 N N . LEU A 1 109 ? 9.641 12.164 13.625 1 97.44 109 LEU A N 1
ATOM 864 C CA . LEU A 1 109 ? 8.453 11.43 13.211 1 97.44 109 LEU A CA 1
ATOM 865 C C . LEU A 1 109 ? 7.309 11.656 14.188 1 97.44 109 LEU A C 1
ATOM 867 O O . LEU A 1 109 ? 6.176 11.914 13.773 1 97.44 109 LEU A O 1
ATOM 871 N N . TYR A 1 110 ? 7.586 11.648 15.461 1 96.56 110 TYR A N 1
ATOM 872 C CA . TYR A 1 110 ? 6.582 11.883 16.484 1 96.56 110 TYR A CA 1
ATOM 873 C C . TYR A 1 110 ? 6.086 13.32 16.453 1 96.56 110 TYR A C 1
ATOM 875 O O . TYR A 1 110 ? 4.898 13.578 16.656 1 96.56 110 TYR A O 1
ATOM 883 N N . ASP A 1 111 ? 7.051 14.133 16.234 1 97.75 111 ASP A N 1
ATOM 884 C CA . ASP A 1 111 ? 6.684 15.547 16.141 1 97.75 111 ASP A CA 1
ATOM 885 C C . ASP A 1 111 ? 5.703 15.781 15 1 97.75 111 ASP A C 1
ATOM 887 O O . ASP A 1 111 ? 4.715 16.5 15.156 1 97.75 111 ASP A O 1
ATOM 891 N N . ILE A 1 112 ? 5.988 15.195 13.914 1 98.06 112 ILE A N 1
ATOM 892 C CA . ILE A 1 112 ? 5.133 15.336 12.742 1 98.06 112 ILE A CA 1
ATOM 893 C C . ILE A 1 112 ? 3.764 14.727 13.023 1 98.06 112 ILE A C 1
ATOM 895 O O . ILE A 1 112 ? 2.732 15.312 12.68 1 98.06 112 ILE A O 1
ATOM 899 N N . GLN A 1 113 ? 3.775 13.594 13.617 1 97.12 113 GLN A N 1
ATOM 900 C CA . GLN A 1 113 ? 2.512 12.953 13.953 1 97.12 113 GLN A CA 1
ATOM 901 C C . GLN A 1 113 ? 1.659 13.844 14.852 1 97.12 113 GLN A C 1
ATOM 903 O O . GLN A 1 113 ? 0.452 13.969 14.641 1 97.12 113 GLN A O 1
ATOM 908 N N . ALA A 1 114 ? 2.24 14.445 15.844 1 96.62 114 ALA A N 1
ATOM 909 C CA . ALA A 1 114 ? 1.538 15.328 16.766 1 96.62 114 ALA A CA 1
ATOM 910 C C . ALA A 1 114 ? 0.958 16.531 16.031 1 96.62 114 ALA A C 1
ATOM 912 O O . ALA A 1 114 ? -0.187 16.922 16.281 1 96.62 114 ALA A O 1
ATOM 913 N N . LYS A 1 115 ? 1.778 17.094 15.18 1 96.62 115 LYS A N 1
ATOM 914 C CA . LYS A 1 115 ? 1.308 18.219 14.383 1 96.62 115 LYS A CA 1
ATOM 915 C C . LYS A 1 115 ? 0.118 17.828 13.516 1 96.62 115 LYS A C 1
ATOM 917 O O . LYS A 1 115 ? -0.853 18.578 13.398 1 96.62 115 LYS A O 1
ATOM 922 N N . ALA A 1 116 ? 0.259 16.656 12.883 1 96.38 116 ALA A N 1
ATOM 923 C CA . ALA A 1 116 ? -0.82 16.156 12.039 1 96.38 116 ALA A CA 1
ATOM 924 C C . ALA A 1 116 ? -2.104 15.961 12.844 1 96.38 116 ALA A C 1
ATOM 926 O O . ALA A 1 116 ? -3.188 16.344 12.398 1 96.38 116 ALA A O 1
ATOM 927 N N . GLN A 1 117 ? -1.949 15.375 13.977 1 93.06 117 GLN A N 1
ATOM 928 C CA . GLN A 1 117 ? -3.086 15.164 14.867 1 93.06 117 GLN A CA 1
ATOM 929 C C . GLN A 1 117 ? -3.746 16.484 15.25 1 93.06 117 GLN A C 1
ATOM 931 O O . GLN A 1 117 ? -4.973 16.609 15.195 1 93.06 117 GLN A O 1
ATOM 936 N N . SER A 1 118 ? -2.979 17.438 15.602 1 93.31 118 SER A N 1
ATOM 937 C CA . SER A 1 118 ? -3.482 18.734 16 1 93.31 118 SER A CA 1
ATOM 938 C C . SER A 1 118 ? -4.191 19.438 14.844 1 93.31 118 SER A C 1
ATOM 940 O O . SER A 1 118 ? -5.141 20.203 15.055 1 93.31 118 SER A O 1
ATOM 942 N N . ALA A 1 119 ? -3.744 19.203 13.664 1 93 119 ALA A N 1
ATOM 943 C CA . ALA A 1 119 ? -4.305 19.828 12.469 1 93 119 ALA A CA 1
ATOM 944 C C . ALA A 1 119 ? -5.523 19.062 11.969 1 93 119 ALA A C 1
ATOM 946 O O . ALA A 1 119 ? -6.168 19.469 10.992 1 93 119 ALA A O 1
ATOM 947 N N . GLY A 1 120 ? -5.77 17.906 12.547 1 90.94 120 GLY A N 1
ATOM 948 C CA . GLY A 1 120 ? -6.938 17.125 12.172 1 90.94 120 GLY A CA 1
ATOM 949 C C . GLY A 1 120 ? -6.695 16.234 10.977 1 90.94 120 GLY A C 1
ATOM 950 O O . GLY A 1 120 ? -7.641 15.805 10.305 1 90.94 120 GLY A O 1
ATOM 951 N N . LEU A 1 121 ? -5.457 16 10.617 1 94.56 121 LEU A N 1
ATOM 952 C CA . LEU A 1 121 ? -5.125 15.078 9.539 1 94.56 121 LEU A CA 1
ATOM 953 C C . LEU A 1 121 ? -5.215 13.625 10.016 1 94.56 121 LEU A C 1
ATOM 955 O O . LEU A 1 121 ? -4.695 13.289 11.078 1 94.56 121 LEU A O 1
ATOM 959 N N . VAL A 1 122 ? -5.918 12.852 9.258 1 94.81 122 VAL A N 1
ATOM 960 C CA . VAL A 1 122 ? -5.871 11.422 9.531 1 94.81 122 VAL A CA 1
ATOM 961 C C . VAL A 1 122 ? -4.43 10.922 9.438 1 94.81 122 VAL A C 1
ATOM 963 O O . VAL A 1 122 ? -3.691 11.305 8.531 1 94.81 122 VAL A O 1
ATOM 966 N N . ASN A 1 123 ? -4.02 10.133 10.375 1 96.56 123 ASN A N 1
ATOM 967 C CA . ASN A 1 123 ? -2.676 9.57 10.344 1 96.56 123 ASN A CA 1
ATOM 968 C C . ASN A 1 123 ? -2.654 8.141 10.891 1 96.56 123 ASN A C 1
ATOM 970 O O . ASN A 1 123 ? -3.559 7.738 11.617 1 96.56 123 ASN A O 1
ATOM 974 N N . TYR A 1 124 ? -1.686 7.391 10.469 1 96.06 124 TYR A N 1
ATOM 975 C CA . TYR A 1 124 ? -1.48 6.004 10.867 1 96.06 124 TYR A CA 1
ATOM 976 C C . TYR A 1 124 ? 0.005 5.676 10.953 1 96.06 124 TYR A C 1
ATOM 978 O O . TYR A 1 124 ? 0.724 5.754 9.953 1 96.06 124 TYR A O 1
ATOM 986 N N . LEU A 1 125 ? 0.435 5.336 12.141 1 96.19 125 LEU A N 1
ATOM 987 C CA . LEU A 1 125 ? 1.834 5 12.383 1 96.19 125 LEU A CA 1
ATOM 988 C C . LEU A 1 125 ? 2.021 3.49 12.477 1 96.19 125 LEU A C 1
ATOM 990 O O . LEU A 1 125 ? 1.427 2.838 13.336 1 96.19 125 LEU A O 1
ATOM 994 N N . VAL A 1 126 ? 2.848 2.943 11.547 1 94.62 126 VAL A N 1
ATOM 995 C CA . VAL A 1 126 ? 3.088 1.506 11.492 1 94.62 126 VAL A CA 1
ATOM 996 C C . VAL A 1 126 ? 4.145 1.117 12.523 1 94.62 126 VAL A C 1
ATOM 998 O O . VAL A 1 126 ? 5.18 1.775 12.641 1 94.62 126 VAL A O 1
ATOM 1001 N N . MET A 1 127 ? 3.785 0.122 13.227 1 89.19 127 MET A N 1
ATOM 1002 C CA . MET A 1 127 ? 4.73 -0.508 14.141 1 89.19 127 MET A CA 1
ATOM 1003 C C . MET A 1 127 ? 5.117 -1.899 13.648 1 89.19 127 MET A C 1
ATOM 1005 O O . MET A 1 127 ? 4.25 -2.736 13.391 1 89.19 127 MET A O 1
ATOM 1009 N N . ASP A 1 128 ? 6.441 -2.076 13.477 1 81.81 128 ASP A N 1
ATOM 1010 C CA . ASP A 1 128 ? 6.898 -3.381 13.008 1 81.81 128 ASP A CA 1
ATOM 1011 C C . ASP A 1 128 ? 6.695 -4.449 14.078 1 81.81 128 ASP A C 1
ATOM 1013 O O . ASP A 1 128 ? 7.02 -4.234 15.25 1 81.81 128 ASP A O 1
ATOM 1017 N N . ALA A 1 129 ? 6.152 -5.605 13.773 1 73.31 129 ALA A N 1
ATOM 1018 C CA . ALA A 1 129 ? 5.863 -6.684 14.719 1 73.31 129 ALA A CA 1
ATOM 1019 C C . ALA A 1 129 ? 7.102 -7.535 14.977 1 73.31 129 ALA A C 1
ATOM 1021 O O . ALA A 1 129 ? 7.16 -8.281 15.953 1 73.31 129 ALA A O 1
ATOM 1022 N N . GLY A 1 130 ? 8.266 -7.328 14.352 1 66.38 130 GLY A N 1
ATOM 1023 C CA . GLY A 1 130 ? 9.5 -8 14.734 1 66.38 130 GLY A CA 1
ATOM 1024 C C . GLY A 1 130 ? 9.852 -9.164 13.82 1 66.38 130 GLY A C 1
ATOM 1025 O O . GLY A 1 130 ? 10.516 -10.109 14.242 1 66.38 130 GLY A O 1
ATOM 1026 N N . HIS A 1 131 ? 9.43 -9.352 12.641 1 60.72 131 HIS A N 1
ATOM 1027 C CA . HIS A 1 131 ? 9.758 -10.508 11.82 1 60.72 131 HIS A CA 1
ATOM 1028 C C . HIS A 1 131 ? 10.945 -10.227 10.906 1 60.72 131 HIS A C 1
ATOM 1030 O O . HIS A 1 131 ? 11.336 -11.078 10.109 1 60.72 131 HIS A O 1
ATOM 1036 N N . THR A 1 132 ? 11.539 -9.039 11.172 1 63.09 132 THR A N 1
ATOM 1037 C CA . THR A 1 132 ? 12.609 -8.648 10.266 1 63.09 132 THR A CA 1
ATOM 1038 C C . THR A 1 132 ? 13.805 -8.102 11.039 1 63.09 132 THR A C 1
ATOM 1040 O O . THR A 1 132 ? 13.914 -8.297 12.25 1 63.09 132 THR A O 1
ATOM 1043 N N . GLN A 1 133 ? 14.82 -7.539 10.258 1 66.62 133 GLN A N 1
ATOM 1044 C CA . GLN A 1 133 ? 16.078 -7.016 10.773 1 66.62 133 GLN A CA 1
ATOM 1045 C C . GLN A 1 133 ? 15.852 -5.828 11.703 1 66.62 133 GLN A C 1
ATOM 1047 O O . GLN A 1 133 ? 16.766 -5.387 12.391 1 66.62 133 GLN A O 1
ATOM 1052 N N . ILE A 1 134 ? 14.633 -5.395 11.836 1 71.31 134 ILE A N 1
ATOM 1053 C CA . ILE A 1 134 ? 14.305 -4.246 12.68 1 71.31 134 ILE A CA 1
ATOM 1054 C C . ILE A 1 134 ? 13.719 -4.727 14 1 71.31 134 ILE A C 1
ATOM 1056 O O . ILE A 1 134 ? 13.023 -5.746 14.047 1 71.31 134 ILE A O 1
ATOM 1060 N N . ALA A 1 135 ? 14.148 -3.953 15.055 1 75.31 135 ALA A N 1
ATOM 1061 C CA . ALA A 1 135 ? 13.664 -4.309 16.391 1 75.31 135 ALA A CA 1
ATOM 1062 C C . ALA A 1 135 ? 12.141 -4.32 16.422 1 75.31 135 ALA A C 1
ATOM 1064 O O . ALA A 1 135 ? 11.484 -3.459 15.836 1 75.31 135 ALA A O 1
ATOM 1065 N N . ALA A 1 136 ? 11.633 -5.305 17.062 1 75.56 136 ALA A N 1
ATOM 1066 C CA . ALA A 1 136 ? 10.195 -5.379 17.266 1 75.56 136 ALA A CA 1
ATOM 1067 C C . ALA A 1 136 ? 9.672 -4.109 17.938 1 75.56 136 ALA A C 1
ATOM 1069 O O . ALA A 1 136 ? 10.305 -3.57 18.844 1 75.56 136 ALA A O 1
ATOM 1070 N N . GLY A 1 137 ? 8.586 -3.551 17.406 1 81.44 137 GLY A N 1
ATOM 1071 C CA . GLY A 1 137 ? 7.977 -2.363 17.984 1 81.44 137 GLY A CA 1
ATOM 1072 C C . GLY A 1 137 ? 8.461 -1.074 17.344 1 81.44 137 GLY A C 1
ATOM 1073 O O . GLY A 1 137 ? 7.977 0.009 17.688 1 81.44 137 GLY A O 1
ATOM 1074 N N . SER A 1 138 ? 9.43 -1.222 16.406 1 88.38 138 SER A N 1
ATOM 1075 C CA . SER A 1 138 ? 9.945 -0.041 15.719 1 88.38 138 SER A CA 1
ATOM 1076 C C . SER A 1 138 ? 8.852 0.647 14.906 1 88.38 138 SER A C 1
ATOM 1078 O O . SER A 1 138 ? 8.031 -0.018 14.273 1 88.38 138 SER A O 1
ATOM 1080 N N . ARG A 1 139 ? 8.875 1.98 15.016 1 93.75 139 ARG A N 1
ATOM 1081 C CA . ARG A 1 139 ? 7.957 2.783 14.211 1 93.75 139 ARG A CA 1
ATOM 1082 C C . ARG A 1 139 ? 8.539 3.059 12.836 1 93.75 139 ARG A C 1
ATOM 1084 O O . ARG A 1 139 ? 9.492 3.832 12.695 1 93.75 139 ARG A O 1
ATOM 1091 N N . THR A 1 140 ? 7.996 2.498 11.82 1 95.25 140 THR A N 1
ATOM 1092 C CA . THR A 1 140 ? 8.664 2.408 10.523 1 95.25 140 THR A CA 1
ATOM 1093 C C . THR A 1 140 ? 8.164 3.496 9.578 1 95.25 140 THR A C 1
ATOM 1095 O O . THR A 1 140 ? 8.961 4.238 9 1 95.25 140 THR A O 1
ATOM 1098 N N . VAL A 1 141 ? 6.828 3.555 9.422 1 97.5 141 VAL A N 1
ATOM 1099 C CA . VAL A 1 141 ? 6.254 4.461 8.438 1 97.5 141 VAL A CA 1
ATOM 1100 C C . VAL A 1 141 ? 5.039 5.172 9.031 1 97.5 141 VAL A C 1
ATOM 1102 O O . VAL A 1 141 ? 4.172 4.531 9.633 1 97.5 141 VAL A O 1
ATOM 1105 N N . LEU A 1 142 ? 4.941 6.477 8.93 1 98.12 142 LEU A N 1
ATOM 1106 C CA . LEU A 1 142 ? 3.777 7.293 9.25 1 98.12 142 LEU A CA 1
ATOM 1107 C C . LEU A 1 142 ? 3.041 7.719 7.988 1 98.12 142 LEU A C 1
ATOM 1109 O O . LEU A 1 142 ? 3.635 8.32 7.09 1 98.12 142 LEU A O 1
ATOM 1113 N N . ALA A 1 143 ? 1.801 7.281 7.875 1 98.38 143 ALA A N 1
ATOM 1114 C CA . ALA A 1 143 ? 0.959 7.75 6.773 1 98.38 143 ALA A CA 1
ATOM 1115 C C . ALA A 1 143 ? 0.104 8.938 7.203 1 98.38 143 ALA A C 1
ATOM 1117 O O . ALA A 1 143 ? -0.473 8.9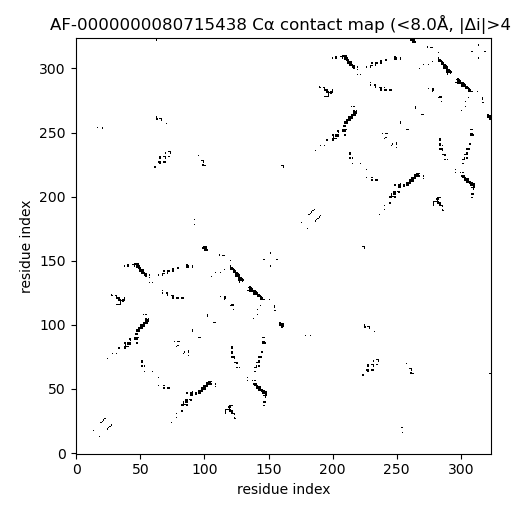38 8.297 1 98.38 143 ALA A O 1
ATOM 1118 N N . LEU A 1 144 ? 0.049 9.938 6.367 1 97.75 144 LEU A N 1
ATOM 1119 C CA . LEU A 1 144 ? -0.789 11.117 6.582 1 97.75 144 LEU A CA 1
ATOM 1120 C C . LEU A 1 144 ? -1.777 11.297 5.434 1 97.75 144 LEU A C 1
ATOM 1122 O O . LEU A 1 144 ? -1.403 11.188 4.266 1 97.75 144 LEU A O 1
ATOM 1126 N N . GLY A 1 145 ? -3.043 11.633 5.777 1 96 145 GLY A N 1
ATOM 1127 C CA . GLY A 1 145 ? -4.051 11.93 4.77 1 96 145 GLY A CA 1
ATOM 1128 C C . GLY A 1 145 ? -5.016 10.781 4.539 1 96 145 GLY A C 1
ATOM 1129 O O . GLY A 1 145 ? -5.23 9.953 5.434 1 96 145 GLY A O 1
ATOM 1130 N N . PRO A 1 146 ? -5.582 10.742 3.385 1 96.69 146 PRO A N 1
ATOM 1131 C CA . PRO A 1 146 ? -5.543 11.734 2.312 1 96.69 146 PRO A CA 1
ATOM 1132 C C . PRO A 1 146 ? -6.113 13.086 2.74 1 96.69 146 PRO A C 1
ATOM 1134 O O . PRO A 1 146 ? -7.012 13.141 3.582 1 96.69 146 PRO A O 1
ATOM 1137 N N . ALA A 1 147 ? -5.566 14.117 2.215 1 96.88 147 ALA A N 1
ATOM 1138 C CA . ALA A 1 147 ? -5.957 15.492 2.488 1 96.88 147 ALA A CA 1
ATOM 1139 C C . ALA A 1 147 ? -5.57 16.422 1.335 1 96.88 147 ALA A C 1
ATOM 1141 O O . ALA A 1 147 ? -4.766 16.047 0.479 1 96.88 147 ALA A O 1
ATOM 1142 N N . PRO A 1 148 ? -6.273 17.531 1.299 1 96.81 148 PRO A N 1
ATOM 1143 C CA . PRO A 1 148 ? -5.82 18.5 0.306 1 96.81 148 PRO A CA 1
ATOM 1144 C C . PRO A 1 148 ? -4.336 18.828 0.432 1 96.81 148 PRO A C 1
ATOM 1146 O O . PRO A 1 148 ? -3.805 18.891 1.544 1 96.81 148 PRO A O 1
ATOM 1149 N N . VAL A 1 149 ? -3.66 19.062 -0.705 1 96.81 149 VAL A N 1
ATOM 1150 C CA . VAL A 1 149 ? -2.213 19.234 -0.766 1 96.81 149 VAL A CA 1
ATOM 1151 C C . VAL A 1 149 ? -1.787 20.344 0.203 1 96.81 149 VAL A C 1
ATOM 1153 O O . VAL A 1 149 ? -0.767 20.219 0.884 1 96.81 149 VAL A O 1
ATOM 1156 N N . TRP A 1 150 ? -2.547 21.406 0.295 1 95.56 150 TRP A N 1
ATOM 1157 C CA . TRP A 1 150 ? -2.178 22.562 1.115 1 95.56 150 TRP A CA 1
ATOM 1158 C C . TRP A 1 150 ? -2.213 22.203 2.598 1 95.56 150 TRP A C 1
ATOM 1160 O O . TRP A 1 150 ? -1.615 22.891 3.424 1 95.56 150 TRP A O 1
ATOM 1170 N N . ALA A 1 151 ? -2.957 21.156 3.01 1 95.75 151 ALA A N 1
ATOM 1171 C CA . ALA A 1 151 ? -3.154 20.797 4.41 1 95.75 151 ALA A CA 1
ATOM 1172 C C . ALA A 1 151 ? -1.861 20.266 5.023 1 95.75 151 ALA A C 1
ATOM 1174 O O . ALA A 1 151 ? -1.742 20.172 6.25 1 95.75 151 ALA A O 1
ATOM 1175 N N . PHE A 1 152 ? -0.854 19.938 4.184 1 97 152 PHE A N 1
ATOM 1176 C CA . PHE A 1 152 ? 0.381 19.328 4.664 1 97 152 PHE A CA 1
ATOM 1177 C C . PHE A 1 152 ? 1.449 20.391 4.902 1 97 152 PHE A C 1
ATOM 1179 O O . PHE A 1 152 ? 2.527 20.094 5.418 1 97 152 PHE A O 1
ATOM 1186 N N . GLU A 1 153 ? 1.177 21.609 4.5 1 96.44 153 GLU A N 1
ATOM 1187 C CA . GLU A 1 153 ? 2.139 22.688 4.688 1 96.44 153 GLU A CA 1
ATOM 1188 C C . GLU A 1 153 ? 2.482 22.875 6.16 1 96.44 153 GLU A C 1
ATOM 1190 O O . GLU A 1 153 ? 1.59 22.938 7.012 1 96.44 153 GLU A O 1
ATOM 1195 N N . GLY A 1 154 ? 3.812 22.859 6.43 1 96.62 154 GLY A N 1
ATOM 1196 C CA . GLY A 1 154 ? 4.27 23.047 7.801 1 96.62 154 GLY A CA 1
ATOM 1197 C C . GLY A 1 154 ? 4.273 21.766 8.609 1 96.62 154 GLY A C 1
ATOM 1198 O O . GLY A 1 154 ? 4.715 21.75 9.758 1 96.62 154 GLY A O 1
ATOM 1199 N N . ILE A 1 155 ? 3.793 20.75 8.07 1 97.56 155 ILE A N 1
ATOM 1200 C CA . ILE A 1 155 ? 3.727 19.484 8.789 1 97.56 155 ILE A CA 1
ATOM 1201 C C . ILE A 1 155 ? 4.762 18.516 8.219 1 97.56 155 ILE A C 1
ATOM 1203 O O . ILE A 1 155 ? 5.68 18.094 8.93 1 97.56 155 ILE A O 1
ATOM 1207 N N . SER A 1 156 ? 4.672 18.297 6.922 1 97.56 156 SER A N 1
ATOM 1208 C CA . SER A 1 156 ? 5.602 17.344 6.312 1 97.56 156 SER A CA 1
ATOM 1209 C C . SER A 1 156 ? 6.27 17.953 5.078 1 97.56 156 SER A C 1
ATOM 1211 O O . SER A 1 156 ? 7.102 17.297 4.438 1 97.56 156 SER A O 1
ATOM 1213 N N . SER A 1 157 ? 5.953 19.172 4.699 1 96 157 SER A N 1
ATOM 1214 C CA . SER A 1 157 ? 6.383 19.781 3.445 1 96 157 SER A CA 1
ATOM 1215 C C . SER A 1 157 ? 7.891 20.016 3.43 1 96 157 SER A C 1
ATOM 1217 O O . SER A 1 157 ? 8.484 20.188 2.365 1 96 157 SER A O 1
ATOM 1219 N N . HIS A 1 158 ? 8.578 19.984 4.527 1 96.69 158 HIS A N 1
ATOM 1220 C CA . HIS A 1 158 ? 10.016 20.234 4.602 1 96.69 158 HIS A CA 1
ATOM 1221 C C . HIS A 1 158 ? 10.812 18.953 4.352 1 96.69 158 HIS A C 1
ATOM 1223 O O . HIS A 1 158 ? 12.031 19 4.16 1 96.69 158 HIS A O 1
ATOM 1229 N N . LEU A 1 159 ? 10.125 17.828 4.379 1 97.44 159 LEU A N 1
ATOM 1230 C CA . LEU A 1 159 ? 10.82 16.547 4.234 1 97.44 159 LEU A CA 1
ATOM 1231 C C . LEU A 1 159 ? 11.195 16.297 2.777 1 97.44 159 LEU A C 1
ATOM 1233 O O . LEU A 1 159 ? 10.461 16.703 1.867 1 97.44 159 LEU A O 1
ATOM 1237 N N . LYS A 1 160 ? 12.281 15.609 2.588 1 96.38 160 LYS A N 1
ATOM 1238 C CA . LYS A 1 160 ? 12.781 15.312 1.252 1 96.38 160 LYS A CA 1
ATOM 1239 C C . LYS A 1 160 ? 12.117 14.062 0.68 1 96.38 160 LYS A C 1
ATOM 1241 O O . LYS A 1 160 ? 11.812 13.125 1.417 1 96.38 160 LYS A O 1
ATOM 1246 N N . LEU A 1 161 ? 11.906 14.07 -0.583 1 94.69 161 LEU A N 1
ATOM 1247 C CA . LEU A 1 161 ? 11.352 12.922 -1.289 1 94.69 161 LEU A CA 1
ATOM 1248 C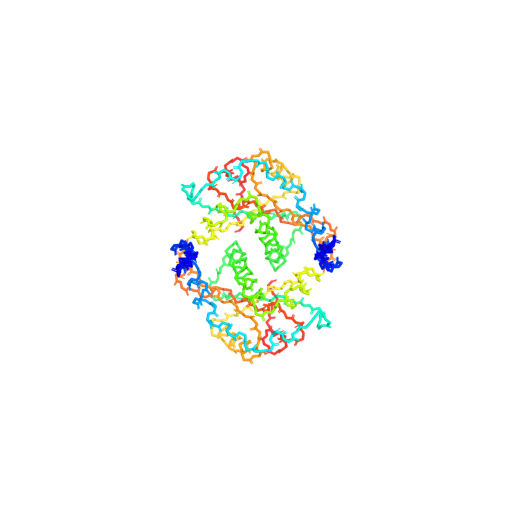 C . LEU A 1 161 ? 12.289 11.727 -1.209 1 94.69 161 LEU A C 1
ATOM 1250 O O . LEU A 1 161 ? 13.508 11.891 -1.118 1 94.69 161 LEU A O 1
ATOM 1254 N N . MET A 1 162 ? 11.703 10.586 -1.194 1 93.25 162 MET A N 1
ATOM 1255 C CA . MET A 1 162 ? 12.477 9.344 -1.21 1 93.25 162 MET A CA 1
ATOM 1256 C C . MET A 1 162 ? 13.07 9.086 -2.59 1 93.25 162 MET A C 1
ATOM 1258 O O . MET A 1 162 ? 12.414 9.32 -3.607 1 93.25 162 MET A O 1
ATOM 1262 N N . MET B 1 1 ? -61.938 -1.845 -3.672 1 29.73 1 MET B N 1
ATOM 1263 C CA . MET B 1 1 ? -60.906 -2.26 -4.617 1 29.73 1 MET B CA 1
ATOM 1264 C C . MET B 1 1 ? -59.688 -1.318 -4.559 1 29.73 1 MET B C 1
ATOM 1266 O O . MET B 1 1 ? -59.656 -0.304 -5.258 1 29.73 1 MET B O 1
ATOM 1270 N N . HIS B 1 2 ? -59.156 -0.941 -3.359 1 33.12 2 HIS B N 1
ATOM 1271 C CA . HIS B 1 2 ? -58.125 0.007 -2.945 1 33.12 2 HIS B CA 1
ATOM 1272 C C . HIS B 1 2 ? -56.75 -0.414 -3.455 1 33.12 2 HIS B C 1
ATOM 1274 O O . HIS B 1 2 ? -56.312 -1.534 -3.197 1 33.12 2 HIS B O 1
ATOM 1280 N N . TRP B 1 3 ? -56.344 0.141 -4.656 1 31.48 3 TRP B N 1
ATOM 1281 C CA . TRP B 1 3 ? -55.094 -0.017 -5.402 1 31.48 3 TRP B CA 1
ATOM 1282 C C . TRP B 1 3 ? -53.906 0.427 -4.57 1 31.48 3 TRP B C 1
ATOM 1284 O O . TRP B 1 3 ? -53.812 1.593 -4.176 1 31.48 3 TRP B O 1
ATOM 1294 N N . LEU B 1 4 ? -53.438 -0.388 -3.625 1 31.86 4 LEU B N 1
ATOM 1295 C CA . LEU B 1 4 ? -52.188 -0.17 -2.877 1 31.86 4 LEU B CA 1
ATOM 1296 C C . LEU B 1 4 ? -51.031 0.087 -3.818 1 31.86 4 LEU B C 1
ATOM 1298 O O . LEU B 1 4 ? -50.688 -0.761 -4.652 1 31.86 4 LEU B O 1
ATOM 1302 N N . SER B 1 5 ? -50.75 1.402 -4.172 1 29 5 SER B N 1
ATOM 1303 C CA . SER B 1 5 ? -49.656 1.937 -4.973 1 29 5 SER B CA 1
ATOM 1304 C C . SER B 1 5 ? -48.312 1.542 -4.391 1 29 5 SER B C 1
ATOM 1306 O O . SER B 1 5 ? -48.031 1.804 -3.221 1 29 5 SER B O 1
ATOM 1308 N N . SER B 1 6 ? -47.719 0.419 -4.812 1 29.89 6 SER B N 1
ATOM 1309 C CA . SER B 1 6 ? -46.406 -0.107 -4.531 1 29.89 6 SER B CA 1
ATOM 1310 C C . SER B 1 6 ? -45.312 0.908 -4.883 1 29.89 6 SER B C 1
ATOM 1312 O O . SER B 1 6 ? -45.156 1.256 -6.051 1 29.89 6 SER B O 1
ATOM 1314 N N . ARG B 1 7 ? -45.156 1.949 -4.074 1 31.17 7 ARG B N 1
ATOM 1315 C CA . ARG B 1 7 ? -44.062 2.887 -4.25 1 31.17 7 ARG B CA 1
ATOM 1316 C C . ARG B 1 7 ? -42.719 2.15 -4.383 1 31.17 7 ARG B C 1
ATOM 1318 O O . ARG B 1 7 ? -42.281 1.496 -3.441 1 31.17 7 ARG B O 1
ATOM 1325 N N . ARG B 1 8 ? -42.219 1.838 -5.645 1 27.36 8 ARG B N 1
ATOM 1326 C CA . ARG B 1 8 ? -40.875 1.412 -6.047 1 27.36 8 ARG B CA 1
ATOM 1327 C C . ARG B 1 8 ? -39.812 2.355 -5.492 1 27.36 8 ARG B C 1
ATOM 1329 O O . ARG B 1 8 ? -39.812 3.543 -5.82 1 27.36 8 ARG B O 1
ATOM 1336 N N . ARG B 1 9 ? -39.281 2.098 -4.352 1 27.77 9 ARG B N 1
ATOM 1337 C CA . ARG B 1 9 ? -38.125 2.816 -3.818 1 27.77 9 ARG B CA 1
ATOM 1338 C C . ARG B 1 9 ? -37.062 2.98 -4.879 1 27.77 9 ARG B C 1
ATOM 1340 O O . ARG B 1 9 ? -36.469 1.992 -5.348 1 27.77 9 ARG B O 1
ATOM 1347 N N . ARG B 1 10 ? -36.969 4.094 -5.641 1 28.39 10 ARG B N 1
ATOM 1348 C CA . ARG B 1 10 ? -35.969 4.562 -6.609 1 28.39 10 ARG B CA 1
ATOM 1349 C C . ARG B 1 10 ? -34.562 4.402 -6.074 1 28.39 10 ARG B C 1
ATOM 1351 O O . ARG B 1 10 ? -34.25 4.914 -5 1 28.39 10 ARG B O 1
ATOM 1358 N N . ARG B 1 11 ? -33.844 3.434 -6.637 1 34.41 11 ARG B N 1
ATOM 1359 C CA . ARG B 1 11 ? -32.406 3.25 -6.438 1 34.41 11 ARG B CA 1
ATOM 1360 C C . ARG B 1 11 ? -31.656 4.578 -6.559 1 34.41 11 ARG B C 1
ATOM 1362 O O . ARG B 1 11 ? -31.812 5.289 -7.555 1 34.41 11 ARG B O 1
ATOM 1369 N N . GLU B 1 12 ? -31.312 5.242 -5.527 1 31.61 12 GLU B N 1
ATOM 1370 C CA . GLU B 1 12 ? -30.562 6.496 -5.566 1 31.61 12 GLU B CA 1
ATOM 1371 C C . GLU B 1 12 ? -29.438 6.43 -6.578 1 31.61 12 GLU B C 1
ATOM 1373 O O . GLU B 1 12 ? -28.781 5.391 -6.719 1 31.61 12 GLU B O 1
ATOM 1378 N N . PRO B 1 13 ? -29.297 7.344 -7.57 1 32.59 13 PRO B N 1
ATOM 1379 C CA . PRO B 1 13 ? -28.25 7.418 -8.602 1 32.59 13 PRO B CA 1
ATOM 1380 C C . PRO B 1 13 ? -26.844 7.355 -8.023 1 32.59 13 PRO B C 1
ATOM 1382 O O . PRO B 1 13 ? -26.516 8.125 -7.113 1 32.59 13 PRO B O 1
ATOM 1385 N N . VAL B 1 14 ? -26.219 6.25 -8.07 1 38.06 14 VAL B N 1
ATOM 1386 C CA . VAL B 1 14 ? -24.781 6.133 -7.836 1 38.06 14 VAL B CA 1
ATOM 1387 C C . VAL B 1 14 ? -24.047 7.211 -8.617 1 38.06 14 VAL B C 1
ATOM 1389 O O . VAL B 1 14 ? -24.297 7.395 -9.812 1 38.06 14 VAL B O 1
ATOM 1392 N N . SER B 1 15 ? -23.516 8.102 -7.938 1 36.97 15 SER B N 1
ATOM 1393 C CA . SER B 1 15 ? -22.891 9.219 -8.641 1 36.97 15 SER B CA 1
ATOM 1394 C C . SER B 1 15 ? -21.953 8.734 -9.742 1 36.97 15 SER B C 1
ATOM 1396 O O . SER B 1 15 ? -21.422 7.621 -9.664 1 36.97 15 SER B O 1
ATOM 1398 N N . ARG B 1 16 ? -21.812 9.391 -10.875 1 38.59 16 ARG B N 1
ATOM 1399 C CA . ARG B 1 16 ? -21.031 9.141 -12.086 1 38.59 16 ARG B CA 1
ATOM 1400 C C . ARG B 1 16 ? -19.609 8.719 -11.742 1 38.59 16 ARG B C 1
ATOM 1402 O O . ARG B 1 16 ? -19.031 7.844 -12.398 1 38.59 16 ARG B O 1
ATOM 1409 N N . GLY B 1 17 ? -18.984 9.438 -10.844 1 35.91 17 GLY B N 1
ATOM 1410 C CA . GLY B 1 17 ? -17.641 9.172 -10.391 1 35.91 17 GLY B CA 1
ATOM 1411 C C . GLY B 1 17 ? -17.484 7.801 -9.758 1 35.91 17 GLY B C 1
ATOM 1412 O O . GLY B 1 17 ? -16.438 7.164 -9.891 1 35.91 17 GLY B O 1
ATOM 1413 N N . ASP B 1 18 ? -18.453 7.371 -9.008 1 41.31 18 ASP B N 1
ATOM 1414 C CA . ASP B 1 18 ? -18.484 6 -8.508 1 41.31 18 ASP B CA 1
ATOM 1415 C C . ASP B 1 18 ? -18.484 4.996 -9.664 1 41.31 18 ASP B C 1
ATOM 1417 O O . ASP B 1 18 ? -17.891 3.924 -9.562 1 41.31 18 ASP B O 1
ATOM 1421 N N . ALA B 1 19 ? -19.141 5.469 -10.664 1 43.09 19 ALA B N 1
ATOM 1422 C CA . ALA B 1 19 ? -19.312 4.613 -11.836 1 43.09 19 ALA B CA 1
ATOM 1423 C C . ALA B 1 19 ? -17.984 4.457 -12.594 1 43.09 19 ALA B C 1
ATOM 1425 O O . ALA B 1 19 ? -17.641 3.354 -13.016 1 43.09 19 ALA B O 1
ATOM 1426 N N . GLU B 1 20 ? -17.391 5.516 -12.734 1 39.94 20 GLU B N 1
ATOM 1427 C CA . GLU B 1 20 ? -16.141 5.488 -13.5 1 39.94 20 GLU B CA 1
ATOM 1428 C C . GLU B 1 20 ? -15.031 4.789 -12.719 1 39.94 20 GLU B C 1
ATOM 1430 O O . GLU B 1 20 ? -14.227 4.059 -13.297 1 39.94 20 GLU B O 1
ATOM 1435 N N . PHE B 1 21 ? -14.867 5.133 -11.547 1 41 21 PHE B N 1
ATOM 1436 C CA . PHE B 1 21 ? -13.969 4.387 -10.68 1 41 21 PHE B CA 1
ATOM 1437 C C . PHE B 1 21 ? -14.352 2.914 -10.633 1 41 21 PHE B C 1
ATOM 1439 O O . PHE B 1 21 ? -13.492 2.039 -10.703 1 41 21 PHE B O 1
ATOM 1446 N N . GLU B 1 22 ? -15.523 2.629 -10.453 1 43.56 22 GLU B N 1
ATOM 1447 C CA . GLU B 1 22 ? -16.031 1.268 -10.625 1 43.56 22 GLU B CA 1
ATOM 1448 C C . GLU B 1 22 ? -15.672 0.718 -12.008 1 43.56 22 GLU B C 1
ATOM 1450 O O . GLU B 1 22 ? -15.336 -0.46 -12.141 1 43.56 22 GLU B O 1
ATOM 1455 N N . GLU B 1 23 ? -15.789 1.604 -12.867 1 43.47 23 GLU B N 1
ATOM 1456 C CA . GLU B 1 23 ? -15.492 1.158 -14.219 1 43.47 23 GLU B CA 1
ATOM 1457 C C . GLU B 1 23 ? -14 0.884 -14.398 1 43.47 23 GLU B C 1
ATOM 1459 O O . GLU B 1 23 ? -13.609 -0.091 -15.047 1 43.47 23 GLU B O 1
ATOM 1464 N N . GLU B 1 24 ? -13.195 1.839 -14.031 1 44.03 24 GLU B N 1
ATOM 1465 C CA . GLU B 1 24 ? -11.758 1.6 -14.117 1 44.03 24 GLU B CA 1
ATOM 1466 C C . GLU B 1 24 ? -11.344 0.415 -13.25 1 44.03 24 GLU B C 1
ATOM 1468 O O . GLU B 1 24 ? -10.508 -0.398 -13.656 1 44.03 24 GLU B O 1
ATOM 1473 N N . PHE B 1 25 ? -11.836 0.494 -12.055 1 46.75 25 PHE B N 1
ATOM 1474 C CA . PHE B 1 25 ? -11.719 -0.718 -11.25 1 46.75 25 PHE B CA 1
ATOM 1475 C C . PHE B 1 25 ? -12.383 -1.896 -11.945 1 46.75 25 PHE B C 1
ATOM 1477 O O . PHE B 1 25 ? -11.875 -3.018 -11.914 1 46.75 25 PHE B O 1
ATOM 1484 N N . GLU B 1 26 ? -13.516 -1.714 -12.391 1 44.06 26 GLU B N 1
ATOM 1485 C CA . GLU B 1 26 ? -14.195 -2.77 -13.133 1 44.06 26 GLU B CA 1
ATOM 1486 C C . GLU B 1 26 ? -13.352 -3.254 -14.305 1 44.06 26 GLU B C 1
ATOM 1488 O O . GLU B 1 26 ? -13.289 -4.453 -14.578 1 44.06 26 GLU B O 1
ATOM 1493 N N . GLU B 1 27 ? -12.977 -2.389 -15.031 1 42.59 27 GLU B N 1
ATOM 1494 C CA . GLU B 1 27 ? -12.148 -2.777 -16.172 1 42.59 27 GLU B CA 1
ATOM 1495 C C . GLU B 1 27 ? -10.859 -3.453 -15.703 1 42.59 27 GLU B C 1
ATOM 1497 O O . GLU B 1 27 ? -10.422 -4.438 -16.297 1 42.59 27 GLU B O 1
ATOM 1502 N N . GLU B 1 28 ? -10.266 -2.904 -14.766 1 45.28 28 GLU B N 1
ATOM 1503 C CA . GLU B 1 28 ? -9.094 -3.535 -14.156 1 45.28 28 GLU B CA 1
ATOM 1504 C C . GLU B 1 28 ? -9.461 -4.863 -13.5 1 45.28 28 GLU B C 1
ATOM 1506 O O . GLU B 1 28 ? -8.656 -5.797 -13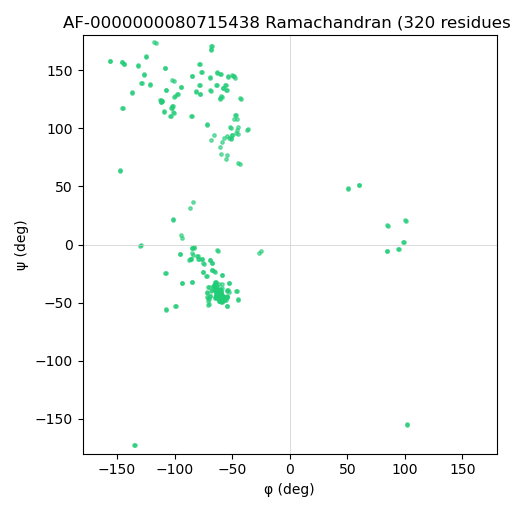.484 1 45.28 28 GLU B O 1
ATOM 1511 N N . GLU B 1 29 ? -10.617 -4.938 -12.859 1 43.53 29 GLU B N 1
ATOM 1512 C CA . GLU B 1 29 ? -11.211 -6.168 -12.344 1 43.53 29 GLU B CA 1
ATOM 1513 C C . GLU B 1 29 ? -11.344 -7.223 -13.438 1 43.53 29 GLU B C 1
ATOM 1515 O O . GLU B 1 29 ? -11.367 -8.422 -13.148 1 43.53 29 GLU B O 1
ATOM 1520 N N . ARG B 1 30 ? -11.805 -6.82 -14.547 1 41 30 ARG B N 1
ATOM 1521 C CA . ARG B 1 30 ? -12.031 -7.875 -15.523 1 41 30 ARG B CA 1
ATOM 1522 C C . ARG B 1 30 ? -10.828 -8.812 -15.602 1 41 30 ARG B C 1
ATOM 1524 O O . ARG B 1 30 ? -10.945 -9.945 -16.078 1 41 30 ARG B O 1
ATOM 1531 N N . ALA B 1 31 ? -9.719 -8.266 -15.547 1 42.56 31 ALA B N 1
ATOM 1532 C CA . ALA B 1 31 ? -8.688 -9.266 -15.805 1 42.56 31 ALA B CA 1
ATOM 1533 C C . ALA B 1 31 ? -8.727 -10.383 -14.766 1 42.56 31 ALA B C 1
ATOM 1535 O O . ALA B 1 31 ? -8.266 -11.5 -15.031 1 42.56 31 ALA B O 1
ATOM 1536 N N . LEU B 1 32 ? -8.984 -10.109 -13.469 1 47.5 32 LEU B N 1
ATOM 1537 C CA . LEU B 1 32 ? -8.711 -11.133 -12.461 1 47.5 32 LEU B CA 1
ATOM 1538 C C . LEU B 1 32 ? -9.906 -12.07 -12.312 1 47.5 32 LEU B C 1
ATOM 1540 O O . LEU B 1 32 ? -10.828 -11.797 -11.539 1 47.5 32 LEU B O 1
ATOM 1544 N N . GLN B 1 33 ? -10.578 -12.281 -13.258 1 42.97 33 GLN B N 1
ATOM 1545 C CA . GLN B 1 33 ? -11.547 -13.352 -13.047 1 42.97 33 GLN B CA 1
ATOM 1546 C C . GLN B 1 33 ? -10.906 -14.547 -12.344 1 42.97 33 GLN B C 1
ATOM 1548 O O . GLN B 1 33 ? -10.062 -15.234 -12.922 1 42.97 33 GLN B O 1
ATOM 1553 N N . SER B 1 34 ? -10.578 -14.266 -10.922 1 46.81 34 SER B N 1
ATOM 1554 C CA . SER B 1 34 ? -10.25 -15.461 -10.156 1 46.81 34 SER B CA 1
ATOM 1555 C C . SER B 1 34 ? -11.117 -16.641 -10.578 1 46.81 34 SER B C 1
ATOM 1557 O O . SER B 1 34 ? -12.336 -16.5 -10.711 1 46.81 34 SER B O 1
ATOM 1559 N N . ASN B 1 35 ? -10.672 -17.359 -11.281 1 49 35 ASN B N 1
ATOM 1560 C CA . ASN B 1 35 ? -11.32 -18.656 -11.336 1 49 35 ASN B CA 1
ATOM 1561 C C . ASN B 1 35 ? -11.578 -19.219 -9.938 1 49 35 ASN B C 1
ATOM 1563 O O . ASN B 1 35 ? -10.953 -18.781 -8.969 1 49 35 ASN B O 1
ATOM 1567 N N . GLY B 1 36 ? -12.68 -19.922 -9.648 1 57.19 36 GLY B N 1
ATOM 1568 C CA . GLY B 1 36 ? -13.219 -20.625 -8.5 1 57.19 36 GLY B CA 1
ATOM 1569 C C . GLY B 1 36 ? -12.156 -21.094 -7.523 1 57.19 36 GLY B C 1
ATOM 1570 O O . GLY B 1 36 ? -12.469 -21.484 -6.395 1 57.19 36 GLY B O 1
ATOM 1571 N N . GLY B 1 37 ? -10.828 -20.938 -7.836 1 68.12 37 GLY B N 1
ATOM 1572 C CA . GLY B 1 37 ? -9.859 -21.578 -6.965 1 68.12 37 GLY B CA 1
ATOM 1573 C C . GLY B 1 37 ? -9.508 -20.734 -5.746 1 68.12 37 GLY B C 1
ATOM 1574 O O . GLY B 1 37 ? -9.375 -21.266 -4.641 1 68.12 37 GLY B O 1
ATOM 1575 N N . ALA B 1 38 ? -9.5 -19.391 -5.82 1 76.31 38 ALA B N 1
ATOM 1576 C CA . ALA B 1 38 ? -9.078 -18.531 -4.711 1 76.31 38 ALA B CA 1
ATOM 1577 C C . ALA B 1 38 ? -10.117 -18.531 -3.596 1 76.31 38 ALA B C 1
ATOM 1579 O O . ALA B 1 38 ? -9.781 -18.359 -2.422 1 76.31 38 ALA B O 1
ATOM 1580 N N . ARG B 1 39 ? -11.266 -18.766 -3.986 1 80 39 ARG B N 1
ATOM 1581 C CA . ARG B 1 39 ? -12.352 -18.734 -3.012 1 80 39 ARG B CA 1
ATOM 1582 C C . ARG B 1 39 ? -12.32 -19.984 -2.133 1 80 39 ARG B C 1
ATOM 1584 O O . ARG B 1 39 ? -12.961 -20.016 -1.078 1 80 39 ARG B O 1
ATOM 1591 N N . ALA B 1 40 ? -11.578 -20.875 -2.664 1 83.25 40 ALA B N 1
ATOM 1592 C CA . ALA B 1 40 ? -11.562 -22.156 -1.957 1 83.25 40 ALA B CA 1
ATOM 1593 C C . ALA B 1 40 ? -10.617 -22.109 -0.757 1 83.25 40 ALA B C 1
ATOM 1595 O O . ALA B 1 40 ? -10.68 -22.969 0.124 1 83.25 40 ALA B O 1
ATOM 1596 N N . TRP B 1 41 ? -9.812 -21.062 -0.625 1 89.25 41 TRP B N 1
ATOM 1597 C CA . TRP B 1 41 ? -8.844 -20.984 0.461 1 89.25 41 TRP B CA 1
ATOM 1598 C C . TRP B 1 41 ? -9.516 -20.594 1.772 1 89.25 41 TRP B C 1
ATOM 1600 O O . TRP B 1 41 ? -10.445 -19.797 1.781 1 89.25 41 TRP B O 1
ATOM 1610 N N . SER B 1 42 ? -9.062 -21.312 2.781 1 87.12 42 SER B N 1
ATOM 1611 C CA . SER B 1 42 ? -9.547 -21.016 4.129 1 87.12 42 SER B CA 1
ATOM 1612 C C . SER B 1 42 ? -8.406 -20.578 5.039 1 87.12 42 SER B C 1
ATOM 1614 O O . SER B 1 42 ? -7.238 -20.609 4.641 1 87.12 42 SER B O 1
ATOM 1616 N N . LEU B 1 43 ? -8.734 -20.172 6.23 1 88.56 43 LEU B N 1
ATOM 1617 C CA . LEU B 1 43 ? -7.762 -19.703 7.215 1 88.56 43 LEU B CA 1
ATOM 1618 C C . LEU B 1 43 ? -6.734 -20.797 7.512 1 88.56 43 LEU B C 1
ATOM 1620 O O . LEU B 1 43 ? -5.566 -20.5 7.777 1 88.56 43 LEU B O 1
ATOM 1624 N N . ASP B 1 44 ? -7.117 -22.031 7.328 1 90.31 44 ASP B N 1
ATOM 1625 C CA . ASP B 1 44 ? -6.27 -23.172 7.664 1 90.31 44 ASP B CA 1
ATOM 1626 C C . ASP B 1 44 ? -5.168 -23.359 6.621 1 90.31 44 ASP B C 1
ATOM 1628 O O . ASP B 1 44 ? -4.195 -24.078 6.863 1 90.31 44 ASP B O 1
ATOM 1632 N N . ASP B 1 45 ? -5.309 -22.703 5.555 1 93.44 45 ASP B N 1
ATOM 1633 C CA . ASP B 1 45 ? -4.348 -22.875 4.465 1 93.44 45 ASP B CA 1
ATOM 1634 C C . ASP B 1 45 ? -3.129 -21.969 4.672 1 93.44 45 ASP B C 1
ATOM 1636 O O . ASP B 1 45 ? -2.139 -22.094 3.945 1 93.44 45 ASP B O 1
ATOM 1640 N N . GLY B 1 46 ? -3.143 -21.156 5.73 1 92.5 46 GLY B N 1
ATOM 1641 C CA . GLY B 1 46 ? -2.066 -20.203 5.953 1 92.5 46 GLY B CA 1
ATOM 1642 C C . GLY B 1 46 ? -0.743 -20.875 6.285 1 92.5 46 GLY B C 1
ATOM 1643 O O . GLY B 1 46 ? -0.658 -22.094 6.367 1 92.5 46 GLY B O 1
ATOM 1644 N N . PRO B 1 47 ? 0.259 -20.094 6.309 1 95.56 47 PRO B N 1
ATOM 1645 C CA . PRO B 1 47 ? 0.276 -18.625 6.285 1 95.56 47 PRO B CA 1
ATOM 1646 C C . PRO B 1 47 ? 0.044 -18.062 4.887 1 95.56 47 PRO B C 1
ATOM 1648 O O . PRO B 1 47 ? 0.256 -18.75 3.891 1 95.56 47 PRO B O 1
ATOM 1651 N N . PHE B 1 48 ? -0.456 -16.844 4.785 1 96.88 48 PHE B N 1
ATOM 1652 C CA . PHE B 1 48 ? -0.766 -16.156 3.543 1 96.88 48 PHE B CA 1
ATOM 1653 C C . PHE B 1 48 ? 0.233 -15.031 3.287 1 96.88 48 PHE B C 1
ATOM 1655 O O . PHE B 1 48 ? 0.818 -14.484 4.227 1 96.88 48 PHE B O 1
ATOM 1662 N N . LYS B 1 49 ? 0.442 -14.734 2.059 1 97.38 49 LYS B N 1
ATOM 1663 C CA . LYS B 1 49 ? 1.245 -13.562 1.721 1 97.38 49 LYS B CA 1
ATOM 1664 C C . LYS B 1 49 ? 0.732 -12.891 0.45 1 97.38 49 LYS B C 1
ATOM 1666 O O . LYS B 1 49 ? -0.043 -13.484 -0.303 1 97.38 49 LYS B O 1
ATOM 1671 N N . LEU B 1 50 ? 1.045 -11.648 0.328 1 97.75 50 LEU B N 1
ATOM 1672 C CA . LEU B 1 50 ? 0.874 -10.852 -0.884 1 97.75 50 LEU B CA 1
ATOM 1673 C C . LEU B 1 50 ? 2.221 -10.57 -1.544 1 97.75 50 LEU B C 1
ATOM 1675 O O . LEU B 1 50 ? 3.193 -10.242 -0.861 1 97.75 50 LEU B O 1
ATOM 1679 N N . VAL B 1 51 ? 2.391 -10.742 -2.842 1 98.5 51 VAL B N 1
ATOM 1680 C CA . VAL B 1 51 ? 3.643 -10.539 -3.561 1 98.5 51 VAL B CA 1
ATOM 1681 C C . VAL B 1 51 ? 3.51 -9.336 -4.496 1 98.5 51 VAL B C 1
ATOM 1683 O O . VAL B 1 51 ? 2.578 -9.273 -5.301 1 98.5 51 VAL B O 1
ATOM 1686 N N . LEU B 1 52 ? 4.391 -8.398 -4.352 1 98.62 52 LEU B N 1
ATOM 1687 C CA . LEU B 1 52 ? 4.48 -7.227 -5.219 1 98.62 52 LEU B CA 1
ATOM 1688 C C . LEU B 1 52 ? 5.641 -7.367 -6.199 1 98.62 52 LEU B C 1
ATOM 1690 O O . LEU B 1 52 ? 6.805 -7.336 -5.797 1 98.62 52 LEU B O 1
ATOM 1694 N N . ILE B 1 53 ? 5.352 -7.535 -7.438 1 98.75 53 ILE B N 1
ATOM 1695 C CA . ILE B 1 53 ? 6.344 -7.77 -8.477 1 98.75 53 ILE B CA 1
ATOM 1696 C C . ILE B 1 53 ? 6.594 -6.477 -9.25 1 98.75 53 ILE B C 1
ATOM 1698 O O . ILE B 1 53 ? 5.723 -6.012 -9.992 1 98.75 53 ILE B O 1
ATOM 1702 N N . VAL B 1 54 ? 7.754 -5.953 -9.141 1 98.25 54 VAL B N 1
ATOM 1703 C CA . VAL B 1 54 ? 8.078 -4.641 -9.688 1 98.25 54 VAL B CA 1
ATOM 1704 C C . VAL B 1 54 ? 8.758 -4.801 -11.039 1 98.25 54 VAL B C 1
ATOM 1706 O O . VAL B 1 54 ? 9.734 -5.551 -11.172 1 98.25 54 VAL B O 1
ATOM 1709 N N . ASN B 1 55 ? 8.281 -4.086 -12.086 1 97.62 55 ASN B N 1
ATOM 1710 C CA . ASN B 1 55 ? 8.867 -4.035 -13.414 1 97.62 55 ASN B CA 1
ATOM 1711 C C . ASN B 1 55 ? 10.164 -3.229 -13.422 1 97.62 55 ASN B C 1
ATOM 1713 O O . ASN B 1 55 ? 10.141 -1.997 -13.484 1 97.62 55 ASN B O 1
ATOM 1717 N N . MET B 1 56 ? 11.258 -3.92 -13.469 1 97.25 56 MET B N 1
ATOM 1718 C CA . MET B 1 56 ? 12.562 -3.281 -13.312 1 97.25 56 MET B CA 1
ATOM 1719 C C . MET B 1 56 ? 12.992 -2.617 -14.617 1 97.25 56 MET B C 1
ATOM 1721 O O . MET B 1 56 ? 13.93 -1.819 -14.633 1 97.25 56 MET B O 1
ATOM 1725 N N . GLN B 1 57 ? 12.312 -2.926 -15.672 1 95.44 57 GLN B N 1
ATOM 1726 C CA . GLN B 1 57 ? 12.641 -2.307 -16.953 1 95.44 57 GLN B CA 1
ATOM 1727 C C . GLN B 1 57 ? 12.383 -0.803 -16.922 1 95.44 57 GLN B C 1
ATOM 1729 O O . GLN B 1 57 ? 13 -0.047 -17.672 1 95.44 57 GLN B O 1
ATOM 1734 N N . LEU B 1 58 ? 11.547 -0.345 -16.078 1 93.94 58 LEU B N 1
ATOM 1735 C CA . LEU B 1 58 ? 11.117 1.049 -16.047 1 93.94 58 LEU B CA 1
ATOM 1736 C C . LEU B 1 58 ? 12.086 1.9 -15.234 1 93.94 58 LEU B C 1
ATOM 1738 O O . LEU B 1 58 ? 12.008 3.131 -15.258 1 93.94 58 LEU B O 1
ATOM 1742 N N . LYS B 1 59 ? 12.984 1.311 -14.492 1 93.19 59 LYS B N 1
ATOM 1743 C CA . LYS B 1 59 ? 14 1.996 -13.703 1 93.19 59 LYS B CA 1
ATOM 1744 C C . LYS B 1 59 ? 13.375 3.082 -12.828 1 93.19 59 LYS B C 1
ATOM 1746 O O . LYS B 1 59 ? 13.844 4.223 -12.82 1 93.19 59 LYS B O 1
ATOM 1751 N N . MET B 1 60 ? 12.336 2.682 -12.164 1 92.62 60 MET B N 1
ATOM 1752 C CA . MET B 1 60 ? 11.641 3.633 -11.305 1 92.62 60 MET B CA 1
ATOM 1753 C C . MET B 1 60 ? 12.5 3.988 -10.094 1 92.62 60 MET B C 1
ATOM 1755 O O . MET B 1 60 ? 13.195 3.133 -9.547 1 92.62 60 MET B O 1
ATOM 1759 N N . GLY B 1 61 ? 12.406 5.25 -9.688 1 91.94 61 GLY B N 1
ATOM 1760 C CA . GLY B 1 61 ? 13.031 5.641 -8.43 1 91.94 61 GLY B CA 1
ATOM 1761 C C . GLY B 1 61 ? 12.367 5.031 -7.215 1 91.94 61 GLY B C 1
ATOM 1762 O O . GLY B 1 61 ? 11.266 4.488 -7.312 1 91.94 61 GLY B O 1
ATOM 1763 N N . LYS B 1 62 ? 12.961 5.117 -6.109 1 93.69 62 LYS B N 1
ATOM 1764 C CA . LYS B 1 62 ? 12.5 4.473 -4.879 1 93.69 62 LYS B CA 1
ATOM 1765 C C . LYS B 1 62 ? 11.109 4.953 -4.492 1 93.69 62 LYS B C 1
ATOM 1767 O O . LYS B 1 62 ? 10.219 4.145 -4.223 1 93.69 62 LYS B O 1
ATOM 1772 N N . GLY B 1 63 ? 10.906 6.25 -4.477 1 93.56 63 GLY B N 1
ATOM 1773 C CA . GLY B 1 63 ? 9.617 6.801 -4.102 1 93.56 63 GLY B CA 1
ATOM 1774 C C . GLY B 1 63 ? 8.492 6.355 -5.016 1 93.56 63 GLY B C 1
ATOM 1775 O O . GLY B 1 63 ? 7.383 6.07 -4.555 1 93.56 63 GLY B O 1
ATOM 1776 N N . LYS B 1 64 ? 8.766 6.285 -6.242 1 91.88 64 LYS B N 1
ATOM 1777 C CA . LYS B 1 64 ? 7.746 5.875 -7.203 1 91.88 64 LYS B CA 1
ATOM 1778 C C . LYS B 1 64 ? 7.438 4.387 -7.074 1 91.88 64 LYS B C 1
ATOM 1780 O O . LYS B 1 64 ? 6.281 3.973 -7.207 1 91.88 64 LYS B O 1
ATOM 1785 N N . VAL B 1 65 ? 8.469 3.566 -6.887 1 94.75 65 VAL B N 1
ATOM 1786 C CA . VAL B 1 65 ? 8.25 2.146 -6.637 1 94.75 65 VAL B CA 1
ATOM 1787 C C . VAL B 1 65 ? 7.309 1.971 -5.445 1 94.75 65 VAL B C 1
ATOM 1789 O O . VAL B 1 65 ? 6.34 1.207 -5.52 1 94.75 65 VAL B O 1
ATOM 1792 N N . VAL B 1 66 ? 7.586 2.723 -4.426 1 96.12 66 VAL B N 1
ATOM 1793 C CA . VAL B 1 66 ? 6.762 2.646 -3.223 1 96.12 66 VAL B CA 1
ATOM 1794 C C . VAL B 1 66 ? 5.324 3.033 -3.557 1 96.12 66 VAL B C 1
ATOM 1796 O O . VAL B 1 66 ? 4.387 2.305 -3.225 1 96.12 66 VAL B O 1
ATOM 1799 N N . ALA B 1 67 ? 5.141 4.121 -4.238 1 94.75 67 ALA B N 1
ATOM 1800 C CA . ALA B 1 67 ? 3.811 4.621 -4.574 1 94.75 67 ALA B CA 1
ATOM 1801 C C . ALA B 1 67 ? 3.037 3.607 -5.41 1 94.75 67 ALA B C 1
ATOM 1803 O O . ALA B 1 67 ? 1.858 3.354 -5.156 1 94.75 67 ALA B O 1
ATOM 1804 N N . GLN B 1 68 ? 3.73 3.053 -6.379 1 94.69 68 GLN B N 1
ATOM 1805 C CA . GLN B 1 68 ? 3.074 2.1 -7.27 1 94.69 68 GLN B CA 1
ATOM 1806 C C . GLN B 1 68 ? 2.766 0.793 -6.543 1 94.69 68 GLN B C 1
ATOM 1808 O O . GLN B 1 68 ? 1.737 0.163 -6.801 1 94.69 68 GLN B O 1
ATOM 1813 N N . CYS B 1 69 ? 3.641 0.363 -5.645 1 97 69 CYS B N 1
ATOM 1814 C CA . CYS B 1 69 ? 3.361 -0.827 -4.852 1 97 69 CYS B CA 1
ATOM 1815 C C . CYS B 1 69 ? 2.168 -0.602 -3.932 1 97 69 CYS B C 1
ATOM 1817 O O . CYS B 1 69 ? 1.351 -1.504 -3.734 1 97 69 CYS B O 1
ATOM 1819 N N . CYS B 1 70 ? 2.084 0.586 -3.369 1 97 70 CYS B N 1
ATOM 1820 C CA . CYS B 1 70 ? 0.926 0.926 -2.551 1 97 70 CYS B CA 1
ATOM 1821 C C . CYS B 1 70 ? -0.351 0.917 -3.383 1 97 70 CYS B C 1
ATOM 1823 O O . CYS B 1 70 ? -1.391 0.438 -2.928 1 97 70 CYS B O 1
ATOM 1825 N N . HIS B 1 71 ? -0.25 1.418 -4.578 1 96 71 HIS B N 1
ATOM 1826 C CA . HIS B 1 71 ? -1.385 1.365 -5.492 1 96 71 HIS B CA 1
ATOM 1827 C C . HIS B 1 71 ? -1.799 -0.075 -5.777 1 96 71 HIS B C 1
ATOM 1829 O O . HIS B 1 71 ? -2.979 -0.418 -5.672 1 96 71 HIS B O 1
ATOM 1835 N N . ALA B 1 72 ? -0.823 -0.858 -6.09 1 96.69 72 ALA B N 1
ATOM 1836 C CA . ALA B 1 72 ? -1.065 -2.27 -6.379 1 96.69 72 ALA B CA 1
ATOM 1837 C C . ALA B 1 72 ? -1.696 -2.975 -5.184 1 96.69 72 ALA B C 1
ATOM 1839 O O . ALA B 1 72 ? -2.607 -3.791 -5.344 1 96.69 72 ALA B O 1
ATOM 1840 N N . THR B 1 73 ? -1.203 -2.643 -4.031 1 97.19 73 THR B N 1
ATOM 1841 C CA . THR B 1 73 ? -1.708 -3.248 -2.803 1 97.19 73 THR B CA 1
ATOM 1842 C C . THR B 1 73 ? -3.18 -2.9 -2.594 1 97.19 73 THR B C 1
ATOM 1844 O O . THR B 1 73 ? -3.996 -3.779 -2.311 1 97.19 73 THR B O 1
ATOM 1847 N N . LEU B 1 74 ? -3.576 -1.654 -2.77 1 96.06 74 LEU B N 1
ATOM 1848 C CA . LEU B 1 74 ? -4.961 -1.225 -2.594 1 96.06 74 LEU B CA 1
ATOM 1849 C C . LEU B 1 74 ? -5.867 -1.875 -3.633 1 96.06 74 LEU B C 1
ATOM 1851 O O . LEU B 1 74 ? -6.953 -2.355 -3.301 1 96.06 74 LEU B O 1
ATOM 1855 N N . GLY B 1 75 ? -5.434 -1.871 -4.859 1 94.75 75 GLY B N 1
ATOM 1856 C CA . GLY B 1 75 ? -6.223 -2.512 -5.902 1 94.75 75 GLY B CA 1
ATOM 1857 C C . GLY B 1 75 ? -6.449 -3.992 -5.652 1 94.75 75 GLY B C 1
ATOM 1858 O O . GLY B 1 75 ? -7.578 -4.477 -5.75 1 94.75 75 GLY B O 1
ATOM 1859 N N . ASN B 1 76 ? -5.359 -4.637 -5.348 1 95.62 76 ASN B N 1
ATOM 1860 C CA . ASN B 1 76 ? -5.438 -6.066 -5.07 1 95.62 76 ASN B CA 1
ATOM 1861 C C . ASN B 1 76 ? -6.336 -6.359 -3.871 1 95.62 76 ASN B C 1
ATOM 1863 O O . ASN B 1 76 ? -7.098 -7.324 -3.881 1 95.62 76 ASN B O 1
ATOM 1867 N N . TYR B 1 77 ? -6.258 -5.539 -2.879 1 95 77 TYR B N 1
ATOM 1868 C CA . TYR B 1 77 ? -7.078 -5.652 -1.678 1 95 77 TYR B CA 1
ATOM 1869 C C . TYR B 1 77 ? -8.562 -5.609 -2.023 1 95 77 TYR B C 1
ATOM 1871 O O . TYR B 1 77 ? -9.336 -6.457 -1.572 1 95 77 TYR B O 1
ATOM 1879 N N . ARG B 1 78 ? -8.945 -4.73 -2.787 1 93.38 78 ARG B N 1
ATOM 1880 C CA . ARG B 1 78 ? -10.344 -4.566 -3.162 1 93.38 78 ARG B CA 1
ATOM 1881 C C . ARG B 1 78 ? -10.852 -5.773 -3.943 1 93.38 78 ARG B C 1
ATOM 1883 O O . ARG B 1 78 ? -11.953 -6.262 -3.699 1 93.38 78 ARG B O 1
ATOM 1890 N N . ILE B 1 79 ? -10.023 -6.223 -4.848 1 93.62 79 ILE B N 1
ATOM 1891 C CA . ILE B 1 79 ? -10.391 -7.395 -5.633 1 93.62 79 ILE B CA 1
ATOM 1892 C C . ILE B 1 79 ? -10.523 -8.609 -4.715 1 93.62 79 ILE B C 1
ATOM 1894 O O . ILE B 1 79 ? -11.469 -9.391 -4.84 1 93.62 79 ILE B O 1
ATOM 1898 N N . SER B 1 80 ? -9.641 -8.672 -3.832 1 94.56 80 SER B N 1
ATOM 1899 C CA . SER B 1 80 ? -9.594 -9.82 -2.928 1 94.56 80 SER B CA 1
ATOM 1900 C C . SER B 1 80 ? -10.812 -9.844 -2.008 1 94.56 80 SER B C 1
ATOM 1902 O O . SER B 1 80 ? -11.289 -10.914 -1.625 1 94.56 80 SER B O 1
ATOM 1904 N N . GLU B 1 81 ? -11.266 -8.68 -1.582 1 92.88 81 GLU B N 1
ATOM 1905 C CA . GLU B 1 81 ? -12.477 -8.602 -0.765 1 92.88 81 GLU B CA 1
ATOM 1906 C C . GLU B 1 81 ? -13.633 -9.336 -1.429 1 92.88 81 GLU B C 1
ATOM 1908 O O . GLU B 1 81 ? -14.453 -9.969 -0.75 1 92.88 81 GLU B O 1
ATOM 1913 N N . ARG B 1 82 ? -13.664 -9.312 -2.719 1 90.81 82 ARG B N 1
ATOM 1914 C CA . ARG B 1 82 ? -14.781 -9.875 -3.471 1 90.81 82 ARG B CA 1
ATOM 1915 C C . ARG B 1 82 ? -14.5 -11.32 -3.871 1 90.81 82 ARG B C 1
ATOM 1917 O O . ARG B 1 82 ? -15.398 -12.164 -3.855 1 90.81 82 ARG B O 1
ATOM 1924 N N . HIS B 1 83 ? -13.258 -11.648 -4.129 1 90.44 83 HIS B N 1
ATOM 1925 C CA . HIS B 1 83 ? -12.977 -12.898 -4.828 1 90.44 83 HIS B CA 1
ATOM 1926 C C . HIS B 1 83 ? -12.359 -13.922 -3.883 1 90.44 83 HIS B C 1
ATOM 1928 O O . HIS B 1 83 ? -12.453 -15.133 -4.133 1 90.44 83 HIS B O 1
ATOM 1934 N N . CYS B 1 84 ? -11.75 -13.508 -2.873 1 92.62 84 CYS B N 1
ATOM 1935 C CA . CYS B 1 84 ? -11.164 -14.43 -1.906 1 92.62 84 CYS B CA 1
ATOM 1936 C C . CYS B 1 84 ? -11.211 -13.852 -0.499 1 92.62 84 CYS B C 1
ATOM 1938 O O . CYS B 1 84 ? -10.172 -13.742 0.161 1 92.62 84 CYS B O 1
ATOM 1940 N N . PRO B 1 85 ? -12.398 -13.633 0.025 1 93.5 85 PRO B N 1
ATOM 1941 C CA . PRO B 1 85 ? -12.531 -12.961 1.317 1 93.5 85 PRO B CA 1
ATOM 1942 C C . PRO B 1 85 ? -11.93 -13.758 2.469 1 93.5 85 PRO B C 1
ATOM 1944 O O . PRO B 1 85 ? -11.406 -13.18 3.424 1 93.5 85 PRO B O 1
ATOM 1947 N N . SER B 1 86 ? -11.984 -15.055 2.414 1 93.62 86 SER B N 1
ATOM 1948 C CA . SER B 1 86 ? -11.438 -15.875 3.494 1 93.62 86 SER B CA 1
ATOM 1949 C C . SER B 1 86 ? -9.914 -15.789 3.533 1 93.62 86 SER B C 1
ATOM 1951 O O . SER B 1 86 ? -9.328 -15.633 4.602 1 93.62 86 SER B O 1
ATOM 1953 N N . ALA B 1 87 ? -9.305 -15.875 2.389 1 94.12 87 ALA B N 1
ATOM 1954 C CA . ALA B 1 87 ? -7.852 -15.727 2.309 1 94.12 87 ALA B CA 1
ATOM 1955 C C . ALA B 1 87 ? -7.418 -14.328 2.752 1 94.12 87 ALA B C 1
ATOM 1957 O O . ALA B 1 87 ? -6.402 -14.172 3.436 1 94.12 87 ALA B O 1
ATOM 1958 N N . LEU B 1 88 ? -8.195 -13.344 2.311 1 95.81 88 LEU B N 1
ATOM 1959 C CA . LEU B 1 88 ? -7.902 -11.969 2.701 1 95.81 88 LEU B CA 1
ATOM 1960 C C . LEU B 1 88 ? -7.941 -11.812 4.219 1 95.81 88 LEU B C 1
ATOM 1962 O O . LEU B 1 88 ? -7.031 -11.227 4.809 1 95.81 88 LEU B O 1
ATOM 1966 N N . ARG B 1 89 ? -8.938 -12.367 4.824 1 94.69 89 ARG B N 1
ATOM 1967 C CA . ARG B 1 89 ? -9.062 -12.312 6.277 1 94.69 89 ARG B CA 1
ATOM 1968 C C . ARG B 1 89 ? -7.902 -13.031 6.953 1 94.69 89 ARG B C 1
ATOM 1970 O O . ARG B 1 89 ? -7.355 -12.547 7.941 1 94.69 89 ARG B O 1
ATOM 1977 N N . GLY B 1 90 ? -7.641 -14.18 6.441 1 94.31 90 GLY B N 1
ATOM 1978 C CA . GLY B 1 90 ? -6.496 -14.906 6.965 1 94.31 90 GLY B CA 1
ATOM 1979 C C . GLY B 1 90 ? -5.199 -14.125 6.875 1 94.31 90 GLY B C 1
ATOM 1980 O O . GLY B 1 90 ? -4.438 -14.062 7.844 1 94.31 90 GLY B O 1
ATOM 1981 N N . TRP B 1 91 ? -4.961 -13.523 5.746 1 96.31 91 TRP B N 1
ATOM 1982 C CA . TRP B 1 91 ? -3.777 -12.695 5.516 1 96.31 91 TRP B CA 1
ATOM 1983 C C . TRP B 1 91 ? -3.725 -11.531 6.496 1 96.31 91 TRP B C 1
ATOM 1985 O O . TRP B 1 91 ? -2.674 -11.242 7.074 1 96.31 91 TRP B O 1
ATOM 1995 N N . GLU B 1 92 ? -4.84 -10.898 6.656 1 93.5 92 GLU B N 1
ATOM 1996 C CA . GLU B 1 92 ? -4.918 -9.773 7.582 1 93.5 92 GLU B CA 1
ATOM 1997 C C . GLU B 1 92 ? -4.641 -10.211 9.016 1 93.5 92 GLU B C 1
ATOM 1999 O O . GLU B 1 92 ? -3.885 -9.562 9.734 1 93.5 92 GLU B O 1
ATOM 2004 N N . HIS B 1 93 ? -5.121 -11.352 9.344 1 91.31 93 HIS B N 1
ATOM 2005 C CA . HIS B 1 93 ? -4.992 -11.859 10.703 1 91.31 93 HIS B CA 1
ATOM 2006 C C . HIS B 1 93 ? -3.578 -12.359 10.977 1 91.31 93 HIS B C 1
ATOM 2008 O O . HIS B 1 93 ? -3.162 -12.453 12.133 1 91.31 93 HIS B O 1
ATOM 2014 N N . MET B 1 94 ? -2.971 -12.672 9.938 1 91.19 94 MET B N 1
ATOM 2015 C CA . MET B 1 94 ? -1.64 -13.25 10.109 1 91.19 94 MET B CA 1
ATOM 2016 C C . MET B 1 94 ? -0.556 -12.219 9.836 1 91.19 94 MET B C 1
ATOM 2018 O O . MET B 1 94 ? 0.544 -12.562 9.406 1 91.19 94 MET B O 1
ATOM 2022 N N . GLY B 1 95 ? -0.873 -10.922 9.938 1 88.19 95 GLY B N 1
ATOM 2023 C CA . GLY B 1 95 ? 0.131 -9.867 9.938 1 88.19 95 GLY B CA 1
ATOM 2024 C C . GLY B 1 95 ? 0.305 -9.211 8.578 1 88.19 95 GLY B C 1
ATOM 2025 O O . GLY B 1 95 ? 1.201 -8.383 8.398 1 88.19 95 GLY B O 1
ATOM 2026 N N . GLN B 1 96 ? -0.464 -9.594 7.566 1 93.75 96 GLN B N 1
ATOM 2027 C CA . GLN B 1 96 ? -0.456 -8.961 6.25 1 93.75 96 GLN B CA 1
ATOM 2028 C C . GLN B 1 96 ? 0.925 -9.047 5.605 1 93.75 96 GLN B C 1
ATOM 2030 O O . GLN B 1 96 ? 1.477 -8.039 5.172 1 93.75 96 GLN B O 1
ATOM 2035 N N . ALA B 1 97 ? 1.429 -10.281 5.602 1 93.62 97 ALA B N 1
ATOM 2036 C CA . ALA B 1 97 ? 2.768 -10.469 5.051 1 93.62 97 ALA B CA 1
ATOM 2037 C C . ALA B 1 97 ? 2.82 -10.055 3.584 1 93.62 97 ALA B C 1
ATOM 2039 O O . ALA B 1 97 ? 1.979 -10.469 2.783 1 93.62 97 ALA B O 1
ATOM 2040 N N . LYS B 1 98 ? 3.775 -9.141 3.252 1 94.88 98 LYS B N 1
ATOM 2041 C CA . LYS B 1 98 ? 4.023 -8.695 1.883 1 94.88 98 LYS B CA 1
ATOM 2042 C C . LYS B 1 98 ? 5.504 -8.805 1.529 1 94.88 98 LYS B C 1
ATOM 2044 O O . LYS B 1 98 ? 6.367 -8.477 2.348 1 94.88 98 LYS B O 1
ATOM 2049 N N . ILE B 1 99 ? 5.781 -9.242 0.349 1 95.5 99 ILE B N 1
ATOM 2050 C CA . ILE B 1 99 ? 7.156 -9.234 -0.139 1 95.5 99 ILE B CA 1
ATOM 2051 C C . ILE B 1 99 ? 7.223 -8.516 -1.482 1 95.5 99 ILE B C 1
ATOM 2053 O O . ILE B 1 99 ? 6.266 -8.539 -2.258 1 95.5 99 ILE B O 1
ATOM 2057 N N . CYS B 1 100 ? 8.289 -7.855 -1.702 1 97.25 100 CYS B N 1
ATOM 2058 C CA . CYS B 1 100 ? 8.547 -7.137 -2.947 1 97.25 100 CYS B CA 1
ATOM 2059 C C . CYS B 1 100 ? 9.672 -7.793 -3.732 1 97.25 100 CYS B C 1
ATOM 2061 O O . CYS B 1 100 ? 10.773 -7.98 -3.207 1 97.25 100 CYS B O 1
ATOM 2063 N N . VAL B 1 101 ? 9.383 -8.18 -4.977 1 98.38 101 VAL B N 1
ATOM 2064 C CA . VAL B 1 101 ? 10.367 -8.883 -5.789 1 98.38 101 VAL B CA 1
ATOM 2065 C C . VAL B 1 101 ? 10.578 -8.133 -7.105 1 98.38 101 VAL B C 1
ATOM 2067 O O . VAL B 1 101 ? 9.766 -7.297 -7.488 1 98.38 101 VAL B O 1
ATOM 2070 N N . LYS B 1 102 ? 11.688 -8.422 -7.766 1 98.25 102 LYS B N 1
ATOM 2071 C CA . LYS B 1 102 ? 12.102 -7.773 -9.008 1 98.25 102 LYS B CA 1
ATOM 2072 C C . LYS B 1 102 ? 11.758 -8.633 -10.219 1 98.25 102 LYS B C 1
ATOM 2074 O O . LYS B 1 102 ? 12.094 -9.812 -10.266 1 98.25 102 LYS B O 1
ATOM 2079 N N . CYS B 1 103 ? 11.102 -8.078 -11.141 1 98.38 103 CYS B N 1
ATOM 2080 C CA . CYS B 1 103 ? 10.891 -8.688 -12.445 1 98.38 103 CYS B CA 1
ATOM 2081 C C . CYS B 1 103 ? 11.688 -7.973 -13.523 1 98.38 103 CYS B C 1
ATOM 2083 O O . CYS B 1 103 ? 11.414 -6.812 -13.836 1 98.38 103 CYS B O 1
ATOM 2085 N N . PRO B 1 104 ? 12.648 -8.609 -14.102 1 97.06 104 PRO B N 1
ATOM 2086 C CA . PRO B 1 104 ? 13.609 -7.926 -14.969 1 97.06 104 PRO B CA 1
ATOM 2087 C C . PRO B 1 104 ? 12.961 -7.352 -16.219 1 97.06 104 PRO B C 1
ATOM 2089 O O . PRO B 1 104 ? 13.383 -6.301 -16.719 1 97.06 104 PRO B O 1
ATOM 2092 N N . THR B 1 105 ? 11.891 -8.047 -16.812 1 96.19 105 THR B N 1
ATOM 2093 C CA . THR B 1 105 ? 11.32 -7.582 -18.062 1 96.19 105 THR B CA 1
ATOM 2094 C C . THR B 1 105 ? 9.797 -7.531 -17.984 1 96.19 105 THR B C 1
ATOM 2096 O O . THR B 1 105 ? 9.188 -8.273 -17.203 1 96.19 105 THR B O 1
ATOM 2099 N N . GLU B 1 106 ? 9.25 -6.68 -18.797 1 95.12 106 GLU B N 1
ATOM 2100 C CA . GLU B 1 106 ? 7.797 -6.566 -18.891 1 95.12 106 GLU B CA 1
ATOM 2101 C C . GLU B 1 106 ? 7.18 -7.852 -19.438 1 95.12 106 GLU B C 1
ATOM 2103 O O . GLU B 1 106 ? 6.09 -8.25 -19.016 1 95.12 106 GLU B O 1
ATOM 2108 N N . THR B 1 107 ? 7.867 -8.484 -20.375 1 96.94 107 THR B N 1
ATOM 2109 C CA . THR B 1 107 ? 7.398 -9.75 -20.938 1 96.94 107 THR B CA 1
ATOM 2110 C C . THR B 1 107 ? 7.25 -10.805 -19.859 1 96.94 107 THR B C 1
ATOM 2112 O O . THR B 1 107 ? 6.238 -11.508 -19.797 1 96.94 107 THR B O 1
ATOM 2115 N N . GLU B 1 108 ? 8.258 -10.859 -19 1 97.5 108 GLU B N 1
ATOM 2116 C CA . GLU B 1 108 ? 8.18 -11.805 -17.891 1 97.5 108 GLU B CA 1
ATOM 2117 C C . GLU B 1 108 ? 7.023 -11.461 -16.953 1 97.5 108 GLU B C 1
ATOM 2119 O O . GLU B 1 108 ? 6.371 -12.352 -16.406 1 97.5 108 GLU B O 1
ATOM 2124 N N . LEU B 1 109 ? 6.797 -10.258 -16.797 1 97.5 109 LEU B N 1
ATOM 2125 C CA . LEU B 1 109 ? 5.691 -9.797 -15.961 1 97.5 109 LEU B CA 1
ATOM 2126 C C . LEU B 1 109 ? 4.359 -10.328 -16.484 1 97.5 109 LEU B C 1
ATOM 2128 O O . LEU B 1 109 ? 3.535 -10.82 -15.711 1 97.5 109 LEU B O 1
ATOM 2132 N N . TYR B 1 110 ? 4.164 -10.305 -17.766 1 96.62 110 TYR B N 1
ATOM 2133 C CA . TYR B 1 110 ? 2.945 -10.812 -18.391 1 96.62 110 TYR B CA 1
ATOM 2134 C C . TYR B 1 110 ? 2.842 -12.32 -18.25 1 96.62 110 TYR B C 1
ATOM 2136 O O . TYR B 1 110 ? 1.753 -12.859 -18.031 1 96.62 110 TYR B O 1
ATOM 2144 N N . ASP B 1 111 ? 3.982 -12.891 -18.406 1 97.75 111 ASP B N 1
ATOM 2145 C CA . ASP B 1 111 ? 4.008 -14.336 -18.266 1 97.75 111 ASP B CA 1
ATOM 2146 C C . ASP B 1 111 ? 3.572 -14.75 -16.859 1 97.75 111 ASP B C 1
ATOM 2148 O O . ASP B 1 111 ? 2.783 -15.68 -16.688 1 97.75 111 ASP B O 1
ATOM 2152 N N . ILE B 1 112 ? 4.074 -14.07 -15.922 1 98.06 112 ILE B N 1
ATOM 2153 C CA . ILE B 1 112 ? 3.742 -14.352 -14.531 1 98.06 112 ILE B CA 1
ATOM 2154 C C . ILE B 1 112 ? 2.258 -14.094 -14.289 1 98.06 112 ILE B C 1
ATOM 2156 O O . ILE B 1 112 ? 1.577 -14.883 -13.633 1 98.06 112 ILE B O 1
ATOM 2160 N N . GLN B 1 113 ? 1.802 -13.008 -14.797 1 97.12 113 GLN B N 1
ATOM 2161 C CA . GLN B 1 113 ? 0.387 -12.688 -14.641 1 97.12 113 GLN B CA 1
ATOM 2162 C C . GLN B 1 113 ? -0.495 -13.789 -15.227 1 97.12 113 GLN B C 1
ATOM 2164 O O . GLN B 1 113 ? -1.486 -14.188 -14.609 1 97.12 113 GLN B O 1
ATOM 2169 N N . ALA B 1 114 ? -0.18 -14.289 -16.375 1 96.62 114 ALA B N 1
ATOM 2170 C CA . ALA B 1 114 ? -0.935 -15.352 -17.047 1 96.62 114 ALA B CA 1
ATOM 2171 C C . ALA B 1 114 ? -0.928 -16.625 -16.203 1 96.62 114 ALA B C 1
ATOM 2173 O O . ALA B 1 114 ? -1.962 -17.281 -16.047 1 96.62 114 ALA B O 1
ATOM 2174 N N . LYS B 1 115 ? 0.244 -16.938 -15.711 1 96.62 115 LYS B N 1
ATOM 2175 C CA . LYS B 1 115 ? 0.356 -18.109 -14.852 1 96.62 115 LYS B CA 1
ATOM 2176 C C . LYS B 1 115 ? -0.511 -17.969 -13.609 1 96.62 115 LYS B C 1
ATOM 2178 O O . LYS B 1 115 ? -1.179 -18.922 -13.195 1 96.62 115 LYS B O 1
ATOM 2183 N N . ALA B 1 116 ? -0.43 -16.781 -13.016 1 96.38 116 ALA B N 1
ATOM 2184 C CA . ALA B 1 116 ? -1.229 -16.5 -11.82 1 96.38 116 ALA B CA 1
ATOM 2185 C C . ALA B 1 116 ? -2.719 -16.641 -12.117 1 96.38 116 ALA B C 1
ATOM 2187 O O . ALA B 1 116 ? -3.457 -17.25 -11.336 1 96.38 116 ALA B O 1
ATOM 2188 N N . GLN B 1 117 ? -3.109 -16.078 -13.211 1 93.06 117 GLN B N 1
ATOM 2189 C CA . GLN B 1 117 ? -4.504 -16.172 -13.633 1 93.06 117 GLN B CA 1
ATOM 2190 C C . GLN B 1 117 ? -4.93 -17.625 -13.82 1 93.06 117 GLN B C 1
ATOM 2192 O O . GLN B 1 117 ? -5.996 -18.016 -13.352 1 93.06 117 GLN B O 1
ATOM 2197 N N . SER B 1 118 ? -4.137 -18.391 -14.453 1 93.25 118 SER B N 1
ATOM 2198 C CA . SER B 1 118 ? -4.434 -19.797 -14.711 1 93.25 118 SER B CA 1
ATOM 2199 C C . SER B 1 118 ? -4.508 -20.594 -13.414 1 93.25 118 SER B C 1
ATOM 2201 O O . SER B 1 118 ? -5.27 -21.547 -13.312 1 93.25 118 SER B O 1
ATOM 2203 N N . ALA B 1 119 ? -3.748 -20.203 -12.453 1 92.94 119 ALA B N 1
ATOM 2204 C CA . ALA B 1 119 ? -3.693 -20.891 -11.172 1 92.94 119 ALA B CA 1
ATOM 2205 C C . ALA B 1 119 ? -4.801 -20.406 -10.234 1 92.94 119 ALA B C 1
ATOM 2207 O O . ALA B 1 119 ? -4.945 -20.906 -9.125 1 92.94 119 ALA B O 1
ATOM 2208 N N . GLY B 1 120 ? -5.5 -19.375 -10.648 1 90.88 120 GLY B N 1
ATOM 2209 C CA . GLY B 1 120 ? -6.609 -18.859 -9.859 1 90.88 120 GLY B CA 1
ATOM 2210 C C . GLY B 1 120 ? -6.176 -17.891 -8.781 1 90.88 120 GLY B C 1
ATOM 2211 O O . GLY B 1 120 ? -6.902 -17.672 -7.809 1 90.88 120 GLY B O 1
ATOM 2212 N N . LEU B 1 121 ? -4.98 -17.359 -8.859 1 94.5 121 LEU B N 1
ATOM 2213 C CA . LEU B 1 121 ? -4.512 -16.344 -7.93 1 94.5 121 LEU B CA 1
ATOM 2214 C C . LEU B 1 121 ? -5.094 -14.977 -8.289 1 94.5 121 LEU B C 1
ATOM 2216 O O . LEU B 1 121 ? -5.078 -14.578 -9.453 1 94.5 121 LEU B O 1
ATOM 2220 N N . VAL B 1 122 ? -5.648 -14.352 -7.297 1 94.88 122 VAL B N 1
ATOM 2221 C CA . VAL B 1 122 ? -6.035 -12.953 -7.508 1 94.88 122 VAL B CA 1
ATOM 2222 C C . VAL B 1 122 ? -4.809 -12.133 -7.902 1 94.88 122 VAL B C 1
ATOM 2224 O O . VAL B 1 122 ? -3.73 -12.297 -7.324 1 94.88 122 VAL B O 1
ATOM 2227 N N . ASN B 1 123 ? -4.949 -11.312 -8.891 1 96.62 123 ASN B N 1
ATOM 2228 C CA . ASN B 1 123 ? -3.846 -10.453 -9.305 1 96.62 123 ASN B CA 1
ATOM 2229 C C . ASN B 1 123 ? -4.344 -9.086 -9.766 1 96.62 123 ASN B C 1
ATOM 2231 O O . ASN B 1 123 ? -5.516 -8.93 -10.117 1 96.62 123 ASN B O 1
ATOM 2235 N N . TYR B 1 124 ? -3.492 -8.117 -9.68 1 96.12 124 TYR B N 1
ATOM 2236 C CA . TYR B 1 124 ? -3.768 -6.738 -10.07 1 96.12 124 TYR B CA 1
ATOM 2237 C C . TYR B 1 124 ? -2.525 -6.078 -10.656 1 96.12 124 TYR B C 1
ATOM 2239 O O . TYR B 1 124 ? -1.505 -5.945 -9.977 1 96.12 124 TYR B O 1
ATOM 2247 N N . LEU B 1 125 ? -2.621 -5.703 -11.898 1 96.19 125 LEU B N 1
ATOM 2248 C CA . LEU B 1 125 ? -1.514 -5.062 -12.602 1 96.19 125 LEU B CA 1
ATOM 2249 C C . LEU B 1 125 ? -1.727 -3.555 -12.688 1 96.19 125 LEU B C 1
ATOM 2251 O O . LEU B 1 125 ? -2.719 -3.096 -13.258 1 96.19 125 LEU B O 1
ATOM 2255 N N . VAL B 1 126 ? -0.785 -2.797 -12.086 1 94.62 126 VAL B N 1
ATOM 2256 C CA . VAL B 1 126 ? -0.879 -1.341 -12.055 1 94.62 126 VAL B CA 1
ATOM 2257 C C . VAL B 1 126 ? -0.373 -0.761 -13.375 1 94.62 126 VAL B C 1
ATOM 2259 O O . VAL B 1 126 ? 0.677 -1.169 -13.883 1 94.62 126 VAL B O 1
ATOM 2262 N N . MET B 1 127 ? -1.17 0.102 -13.859 1 89.06 127 MET B N 1
ATOM 2263 C CA . MET B 1 127 ? -0.776 0.895 -15.016 1 89.06 127 MET B CA 1
ATOM 2264 C C . MET B 1 127 ? -0.573 2.357 -14.633 1 89.06 127 MET B C 1
ATOM 2266 O O . MET B 1 127 ? -1.465 2.982 -14.062 1 89.06 127 MET B O 1
ATOM 2270 N N . ASP B 1 128 ? 0.657 2.84 -14.93 1 81.69 128 ASP B N 1
ATOM 2271 C CA . ASP B 1 128 ? 0.937 4.234 -14.602 1 81.69 128 ASP B CA 1
ATOM 2272 C C . ASP B 1 128 ? 0.129 5.184 -15.484 1 81.69 128 ASP B C 1
ATOM 2274 O O . ASP B 1 128 ? 0.068 5.004 -16.703 1 81.69 128 ASP B O 1
ATOM 2278 N N . ALA B 1 129 ? -0.535 6.191 -14.961 1 73 129 ALA B N 1
ATOM 2279 C CA . ALA B 1 129 ? -1.378 7.129 -15.695 1 73 129 ALA B CA 1
ATOM 2280 C C . ALA B 1 129 ? -0.541 8.242 -16.328 1 73 129 ALA B C 1
ATOM 2282 O O . ALA B 1 129 ? -1.008 8.945 -17.219 1 73 129 ALA B O 1
ATOM 2283 N N . GLY B 1 130 ? 0.763 8.312 -16.156 1 66.31 130 GLY B N 1
ATOM 2284 C CA . GLY B 1 130 ? 1.591 9.242 -16.906 1 66.31 130 GLY B CA 1
ATOM 2285 C C . GLY B 1 130 ? 1.941 10.492 -16.125 1 66.31 130 GLY B C 1
ATOM 2286 O O . GLY B 1 130 ? 2.15 11.555 -16.719 1 66.31 130 GLY B O 1
ATOM 2287 N N . HIS B 1 131 ? 1.925 10.633 -14.875 1 60.66 131 HIS B N 1
ATOM 2288 C CA . HIS B 1 131 ? 2.23 11.875 -14.172 1 60.66 131 HIS B CA 1
ATOM 2289 C C . HIS B 1 131 ? 3.699 11.93 -13.766 1 60.66 131 HIS B C 1
ATOM 2291 O O . HIS B 1 131 ? 4.141 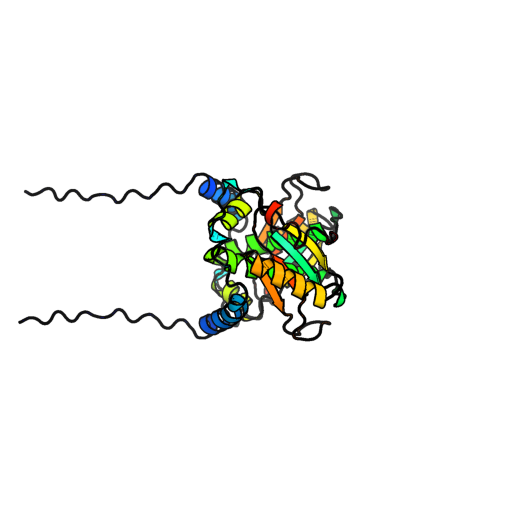12.898 -13.148 1 60.66 131 HIS B O 1
ATOM 2297 N N . THR B 1 132 ? 4.426 10.891 -14.242 1 62.94 132 THR B N 1
ATOM 2298 C CA . THR B 1 132 ? 5.809 10.812 -13.789 1 62.94 132 THR B CA 1
ATOM 2299 C C . THR B 1 132 ? 6.746 10.523 -14.953 1 62.94 132 THR B C 1
ATOM 2301 O O . THR B 1 132 ? 6.363 10.688 -16.125 1 62.94 132 THR B O 1
ATOM 2304 N N . GLN B 1 133 ? 8.078 10.258 -14.617 1 66.75 133 GLN B N 1
ATOM 2305 C CA . GLN B 1 133 ? 9.172 10.023 -15.562 1 66.75 133 GLN B CA 1
ATOM 2306 C C . GLN B 1 133 ? 8.914 8.773 -16.406 1 66.75 133 GLN B C 1
ATOM 2308 O O . GLN B 1 133 ? 9.609 8.523 -17.391 1 66.75 133 GLN B O 1
ATOM 2313 N N . ILE B 1 134 ? 7.875 8.047 -16.109 1 71.56 134 ILE B N 1
ATOM 2314 C CA . ILE B 1 134 ? 7.555 6.816 -16.828 1 71.56 134 ILE B CA 1
ATOM 2315 C C . ILE B 1 134 ? 6.445 7.086 -17.844 1 71.56 134 ILE B C 1
ATOM 2317 O O . ILE B 1 134 ? 5.559 7.91 -17.609 1 71.56 134 ILE B O 1
ATOM 2321 N N . ALA B 1 135 ? 6.652 6.414 -19.016 1 75.56 135 ALA B N 1
ATOM 2322 C CA . ALA B 1 135 ? 5.668 6.59 -20.078 1 75.56 135 ALA B CA 1
ATOM 2323 C C . ALA B 1 135 ? 4.266 6.238 -19.594 1 75.56 135 ALA B C 1
ATOM 2325 O O . ALA B 1 135 ? 4.082 5.27 -18.859 1 75.56 135 ALA B O 1
ATOM 2326 N N . ALA B 1 136 ? 3.365 7.039 -19.969 1 75.12 136 ALA B N 1
ATOM 2327 C CA . ALA B 1 136 ? 1.964 6.766 -19.656 1 75.12 136 ALA B CA 1
ATOM 2328 C C . ALA B 1 136 ? 1.554 5.383 -20.156 1 75.12 136 ALA B C 1
ATOM 2330 O O . ALA B 1 136 ? 1.938 4.969 -21.25 1 75.12 136 ALA B O 1
ATOM 2331 N N . GLY B 1 137 ? 0.884 4.609 -19.297 1 81.31 137 GLY B N 1
ATOM 2332 C CA . GLY B 1 137 ? 0.404 3.289 -19.688 1 81.31 137 GLY B CA 1
ATOM 2333 C C . GLY B 1 137 ? 1.361 2.174 -19.312 1 81.31 137 GLY B C 1
ATOM 2334 O O . GLY B 1 137 ? 1.056 0.996 -19.5 1 81.31 137 GLY B O 1
ATOM 2335 N N . SER B 1 138 ? 2.535 2.57 -18.75 1 88.31 138 SER B N 1
ATOM 2336 C CA . SER B 1 138 ? 3.516 1.569 -18.344 1 88.31 138 SER B CA 1
ATOM 2337 C C . SER B 1 138 ? 2.971 0.685 -17.234 1 88.31 138 SER B C 1
ATOM 2339 O O . SER B 1 138 ? 2.287 1.168 -16.328 1 88.31 138 SER B O 1
ATOM 2341 N N . ARG B 1 139 ? 3.25 -0.609 -17.406 1 93.75 139 ARG B N 1
ATOM 2342 C CA . ARG B 1 139 ? 2.887 -1.564 -16.359 1 93.75 139 ARG B CA 1
ATOM 2343 C C . ARG B 1 139 ? 3.963 -1.639 -15.289 1 93.75 139 ARG B C 1
ATOM 2345 O O . ARG B 1 139 ? 5.055 -2.16 -15.531 1 93.75 139 ARG B O 1
ATOM 2352 N N . THR B 1 140 ? 3.695 -1.172 -14.125 1 95.25 140 THR B N 1
ATOM 2353 C CA . THR B 1 140 ? 4.734 -0.875 -13.148 1 95.25 140 THR B CA 1
ATOM 2354 C C . THR B 1 140 ? 4.863 -2.008 -12.133 1 95.25 140 THR B C 1
ATOM 2356 O O . THR B 1 140 ? 5.957 -2.521 -11.906 1 95.25 140 THR B O 1
ATOM 2359 N N . VAL B 1 141 ? 3.719 -2.369 -11.523 1 97.44 141 VAL B N 1
ATOM 2360 C CA . VAL B 1 141 ? 3.752 -3.344 -10.438 1 97.44 141 VAL B CA 1
ATOM 2361 C C . VAL B 1 141 ? 2.604 -4.336 -10.594 1 97.44 141 VAL B C 1
ATOM 2363 O O . VAL B 1 141 ? 1.459 -3.941 -10.828 1 97.44 141 VAL B O 1
ATOM 2366 N N . LEU B 1 142 ? 2.852 -5.617 -10.516 1 98.12 142 LEU B N 1
ATOM 2367 C CA . LEU B 1 142 ? 1.87 -6.695 -10.453 1 98.12 142 LEU B CA 1
ATOM 2368 C C . LEU B 1 142 ? 1.741 -7.227 -9.031 1 98.12 142 LEU B C 1
ATOM 2370 O O . LEU B 1 142 ? 2.734 -7.633 -8.422 1 98.12 142 LEU B O 1
ATOM 2374 N N . ALA B 1 143 ? 0.553 -7.086 -8.469 1 98.31 143 ALA B N 1
ATOM 2375 C CA . ALA B 1 143 ? 0.281 -7.688 -7.168 1 98.31 143 ALA B CA 1
ATOM 2376 C C . ALA B 1 143 ? -0.37 -9.062 -7.32 1 98.31 143 ALA B C 1
ATOM 2378 O O . ALA B 1 143 ? -1.28 -9.234 -8.133 1 98.31 143 ALA B O 1
ATOM 2379 N N . LEU B 1 144 ? 0.105 -10.008 -6.555 1 97.75 144 LEU B N 1
ATOM 2380 C CA . LEU B 1 144 ? -0.459 -11.352 -6.512 1 97.75 144 LEU B CA 1
ATOM 2381 C C . LEU B 1 144 ? -0.912 -11.711 -5.098 1 97.75 144 LEU B C 1
ATOM 2383 O O . LEU B 1 144 ? -0.188 -11.469 -4.133 1 97.75 144 LEU B O 1
ATOM 2387 N N . GLY B 1 145 ? -2.104 -12.359 -4.992 1 95.94 145 GLY B N 1
ATOM 2388 C CA . GLY B 1 145 ? -2.6 -12.828 -3.709 1 95.94 145 GLY B CA 1
ATOM 2389 C C . GLY B 1 145 ? -3.668 -11.93 -3.117 1 95.94 145 GLY B C 1
ATOM 2390 O O . GLY B 1 145 ? -4.367 -11.227 -3.848 1 95.94 145 GLY B O 1
ATOM 2391 N N . PRO B 1 146 ? -3.785 -11.977 -1.83 1 96.69 146 PRO B N 1
ATOM 2392 C CA . PRO B 1 146 ? -3.148 -12.891 -0.878 1 96.69 146 PRO B CA 1
ATOM 2393 C C . PRO B 1 146 ? -3.5 -14.352 -1.136 1 96.69 146 PRO B C 1
ATOM 2395 O O . PRO B 1 146 ? -4.598 -14.656 -1.614 1 96.69 146 PRO B O 1
ATOM 2398 N N . ALA B 1 147 ? -2.584 -15.195 -0.876 1 96.88 147 ALA B N 1
ATOM 2399 C CA . ALA B 1 147 ? -2.719 -16.641 -1.053 1 96.88 147 ALA B CA 1
ATOM 2400 C C . ALA B 1 147 ? -1.749 -17.391 -0.149 1 96.88 147 ALA B C 1
ATOM 2402 O O . ALA B 1 147 ? -0.804 -16.812 0.385 1 96.88 147 ALA B O 1
ATOM 2403 N N . PRO B 1 148 ? -2.115 -18.641 0.083 1 96.81 148 PRO B N 1
ATOM 2404 C CA . PRO B 1 148 ? -1.132 -19.438 0.812 1 96.81 148 PRO B CA 1
ATOM 2405 C C . PRO B 1 148 ? 0.249 -19.422 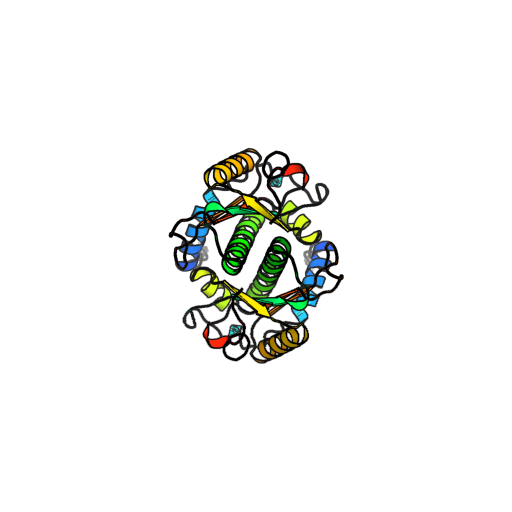0.16 1 96.81 148 PRO B C 1
ATOM 2407 O O . PRO B 1 148 ? 0.355 -19.406 -1.069 1 96.81 148 PRO B O 1
ATOM 2410 N N . VAL B 1 149 ? 1.312 -19.438 0.981 1 96.75 149 VAL B N 1
ATOM 2411 C CA . VAL B 1 149 ? 2.689 -19.281 0.525 1 96.75 149 VAL B CA 1
ATOM 2412 C C . VAL B 1 149 ? 2.992 -20.281 -0.576 1 96.75 149 VAL B C 1
ATOM 2414 O O . VAL B 1 149 ? 3.65 -19.953 -1.565 1 96.75 149 VAL B O 1
ATOM 2417 N N . TRP B 1 150 ? 2.52 -21.516 -0.44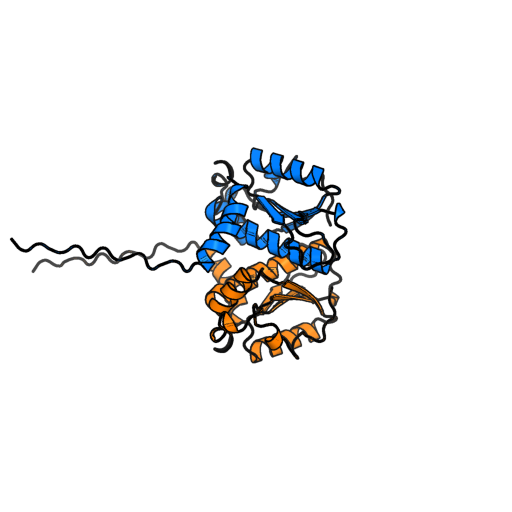9 1 95.5 150 TRP B N 1
ATOM 2418 C CA . TRP B 1 150 ? 2.832 -22.578 -1.396 1 95.5 150 TRP B CA 1
ATOM 2419 C C . TRP B 1 150 ? 2.199 -22.312 -2.756 1 95.5 150 TRP B C 1
ATOM 2421 O O . TRP B 1 150 ? 2.617 -22.875 -3.768 1 95.5 150 TRP B O 1
ATOM 2431 N N . ALA B 1 151 ? 1.143 -21.484 -2.832 1 95.69 151 ALA B N 1
ATOM 2432 C CA . ALA B 1 151 ? 0.392 -21.234 -4.062 1 95.69 151 ALA B CA 1
ATOM 2433 C C . ALA B 1 151 ? 1.228 -20.438 -5.062 1 95.69 151 ALA B C 1
ATOM 2435 O O . ALA B 1 151 ? 0.886 -20.375 -6.246 1 95.69 151 ALA B O 1
ATOM 2436 N N . PHE B 1 152 ? 2.355 -19.859 -4.617 1 97 152 PHE B N 1
ATOM 2437 C CA . PHE B 1 152 ? 3.17 -19 -5.473 1 97 152 PHE B CA 1
ATOM 2438 C C . PHE B 1 152 ? 4.301 -19.797 -6.113 1 97 152 PHE B C 1
ATOM 2440 O O . PHE B 1 152 ? 5.031 -19.266 -6.961 1 97 152 PHE B O 1
ATOM 2447 N N . GLU B 1 153 ? 4.477 -21.031 -5.699 1 96.38 153 GLU B N 1
ATOM 2448 C CA . GLU B 1 153 ? 5.535 -21.859 -6.258 1 96.38 153 GLU B CA 1
ATOM 2449 C C . GLU B 1 153 ? 5.371 -22.031 -7.766 1 96.38 153 GLU B C 1
ATOM 2451 O O . GLU B 1 153 ? 4.277 -22.312 -8.25 1 96.38 153 GLU B O 1
ATOM 2456 N N . GLY B 1 154 ? 6.48 -21.719 -8.477 1 96.62 154 GLY B N 1
ATOM 2457 C CA . GLY B 1 154 ? 6.461 -21.844 -9.93 1 96.62 154 GLY B CA 1
ATOM 2458 C C . GLY B 1 154 ? 5.883 -20.625 -10.633 1 96.62 154 GLY B C 1
ATOM 2459 O O . GLY B 1 154 ? 5.875 -20.562 -11.859 1 96.62 154 GLY B O 1
ATOM 2460 N N . ILE B 1 155 ? 5.398 -19.734 -9.906 1 97.62 155 ILE B N 1
ATOM 2461 C CA . ILE B 1 155 ? 4.797 -18.547 -10.5 1 97.62 155 ILE B CA 1
ATOM 2462 C C . ILE B 1 155 ? 5.711 -17.344 -10.281 1 97.62 155 ILE B C 1
ATOM 2464 O O . ILE B 1 155 ? 6.199 -16.75 -11.25 1 97.62 155 ILE B O 1
ATOM 2468 N N . SER B 1 156 ? 6.031 -17.078 -9.039 1 97.56 156 SER B N 1
ATOM 2469 C CA . SER B 1 156 ? 6.871 -15.93 -8.75 1 97.56 156 SER B CA 1
ATOM 2470 C C . SER B 1 156 ? 8.047 -16.312 -7.855 1 97.56 156 SER B C 1
ATOM 2472 O O . SER B 1 156 ? 8.875 -15.461 -7.52 1 97.56 156 SER B O 1
ATOM 2474 N N . SER B 1 157 ? 8.18 -17.562 -7.441 1 96 157 SER B N 1
ATOM 2475 C CA . SER B 1 157 ? 9.148 -18 -6.445 1 96 157 SER B CA 1
ATOM 2476 C C . SER B 1 157 ? 10.578 -17.875 -6.969 1 96 157 SER B C 1
ATOM 2478 O O . SER B 1 157 ? 11.531 -17.859 -6.188 1 96 157 SER B O 1
ATOM 2480 N N . HIS B 1 158 ? 10.812 -17.719 -8.234 1 96.69 158 HIS B N 1
ATOM 2481 C CA . HIS B 1 158 ? 12.148 -17.641 -8.82 1 96.69 158 HIS B CA 1
ATOM 2482 C C . HIS B 1 158 ? 12.664 -16.203 -8.812 1 96.69 158 HIS B C 1
ATOM 2484 O O . HIS B 1 158 ? 13.844 -15.961 -9.062 1 96.69 158 HIS B O 1
ATOM 2490 N N . LEU B 1 159 ? 11.773 -15.266 -8.555 1 97.44 159 LEU B N 1
ATOM 2491 C CA . LEU B 1 159 ? 12.156 -13.859 -8.602 1 97.44 159 LEU B CA 1
ATOM 2492 C C . LEU B 1 159 ? 12.945 -13.469 -7.363 1 97.44 159 LEU B C 1
ATOM 2494 O O . LEU B 1 159 ? 12.695 -13.977 -6.27 1 97.44 159 LEU B O 1
ATOM 2498 N N . LYS B 1 160 ? 13.844 -12.531 -7.531 1 96.38 160 LYS B N 1
ATOM 2499 C CA . LYS B 1 160 ? 14.703 -12.062 -6.445 1 96.38 160 LYS B CA 1
ATOM 2500 C C . LYS B 1 160 ? 14 -10.977 -5.625 1 96.38 160 LYS B C 1
ATOM 2502 O O . LYS B 1 160 ? 13.242 -10.172 -6.168 1 96.38 160 LYS B O 1
ATOM 2507 N N . LEU B 1 161 ? 14.258 -10.992 -4.371 1 94.69 161 LEU B N 1
ATOM 2508 C CA . LEU B 1 161 ? 13.734 -9.969 -3.469 1 94.69 161 LEU B CA 1
ATOM 2509 C C . LEU B 1 161 ? 14.281 -8.594 -3.824 1 94.69 161 LEU B C 1
ATOM 2511 O O . LEU B 1 161 ? 15.391 -8.477 -4.344 1 94.69 161 LEU B O 1
ATOM 2515 N N . MET B 1 162 ? 13.469 -7.621 -3.582 1 93.25 162 MET B N 1
ATOM 2516 C CA . MET B 1 162 ? 13.883 -6.234 -3.783 1 93.25 162 MET B CA 1
ATOM 2517 C C . MET B 1 162 ? 14.852 -5.793 -2.689 1 93.25 162 MET B C 1
ATOM 2519 O O . MET B 1 162 ? 14.672 -6.133 -1.52 1 93.25 162 MET B O 1
#

InterPro domains:
  IPR002833 Peptidyl-tRNA hydrolase, PTH2 [PF01981] (48-162)
  IPR002833 Peptidyl-tRNA hydrolase, PTH2 [PTHR12649] (12-162)
  IPR002833 Peptidyl-tRNA hydrolase, PTH2 [TIGR00283] (49-162)
  IPR002833 Peptidyl-tRNA hydrolase, PTH2 [cd02430] (48-161)
  IPR023476 Peptidyl-tRNA hydrolase II domain superfamily [G3DSA:3.40.1490.10] (47-162)
  IPR023476 Peptidyl-tRNA hydrolase II domain superfamily [SSF102462] (47-162)

Nearest PDB structures (foldseek):
  1q7s-assembly3_A  TM=9.385E-01  e=1.246E-12  Homo sapiens
  1q7s-assembly3_B  TM=9.687E-01  e=2.515E-12  Homo sapiens
  2d3k-assembly1_B  TM=9.592E-01  e=8.456E-12  Pyrococcus horikoshii OT3
  2zv3-assembly3_F  TM=9.368E-01  e=6.949E-11  Methanocaldococcus jannaschii DSM 2661
  1rlk-assembly1_A  TM=9.294E-01  e=3.635E-09  Thermoplasma acidophilum

Solvent-accessible surface area (backbone atoms only — not comparable to full-atom values): 17220 Å² total; per-residue (Å²): 138,84,79,80,79,79,79,76,81,73,77,75,80,73,54,66,66,59,49,49,51,45,40,55,47,42,58,60,46,59,70,40,59,47,40,82,52,34,54,67,41,44,61,84,56,51,64,34,33,30,42,37,37,32,32,51,66,68,66,65,54,66,24,53,48,36,39,43,46,32,50,16,48,53,54,22,49,58,50,24,61,75,53,18,45,46,24,42,49,33,16,56,73,65,68,51,39,55,46,32,28,48,30,72,38,64,68,56,49,52,51,34,50,52,50,32,43,74,69,9,36,38,47,25,73,33,59,40,86,42,92,57,100,50,62,59,65,38,68,45,23,38,22,40,25,54,34,35,61,74,76,38,62,89,53,56,66,86,48,48,73,75,139,83,80,78,79,77,78,75,82,74,76,76,79,73,54,68,68,60,47,46,51,44,39,54,48,41,59,60,44,58,71,38,59,48,42,82,54,34,54,68,40,43,61,83,55,50,65,33,32,29,41,39,37,33,33,51,67,69,67,66,52,65,24,53,46,38,36,43,46,33,48,14,49,54,54,22,48,57,51,25,61,74,53,17,45,46,24,42,50,33,16,56,72,65,71,53,40,56,47,33,27,46,29,72,38,65,67,56,47,52,51,36,50,52,49,33,44,74,69,9,38,37,47,26,74,34,58,39,87,43,93,58,102,49,62,59,64,39,68,45,21,39,22,38,27,52,34,36,61,76,75,38,62,90,52,56,66,86,47,48,73,74

pLDDT: mean 80.67, std 23.64, range [27.36, 98.75]

Sequence (324 aa):
MHWLSSRRRRREPVSRGDAEFEEEFEEEERALQSNGGARAWSLDDGPFKLVLIVNMQLKMGKGKVVAQCCHATLGNYRISERHCPSALRGWEHMGQAKICVKCPTETELYDIQAKAQSAGLVNYLVMDAGHTQIAAGSRTVLALGPAPVWAFEGISSHLKLMMHWLSSRRRRREPVSRGDAEFEEEFEEEERALQSNGGARAWSLDDGPFKLVLIVNMQLKMGKGKVVAQCCHATLGNYRISERHCPSALRGWEHMGQAKICVKCPTETELYDIQAKAQSAGLVNYLVMDAGHTQIAAGSRTVLALGPAPVWAFEGISSHLKLM

Foldseek 3Di:
DDPPPPPPPPDPDPDVVNVVVCVVLVVQLVVQPLDPPLQVDALVLDDWEKEKEFACCQVDDPVVLVVQSVVQVVSLLVSCVPQHVRLSVSCVVNPHHYFYFYDDHPVLVVVLSVVLSVLRWRKGWDFACDPDPGHGRDGTIMMTDRDHPVSCPPRCVPTGTD/DDPPPPPPPPPPDPDVVNVVVCVVLVVQLVVQPLDPPLQVDALVLDDWEKEKEFACCQVDDPVVLVVQSVVQVVSLLVSCVPQHVRLSVSCVVNPHHYFYFYDDHPVLVVVLSVVLSVLRWRKGWDFACDPDPGHGRDGTIMMTDRDHPVSCPPRCVPTGTD

Organism: Ectocarpus siliculosus (NCBI:txid2880)

Radius of gyration: 21.32 Å; Cα contacts (8 Å, |Δi|>4): 593; chains: 2; bounding box: 79×46×46 Å